Protein AF-0000000080838320 (afdb_homodimer)

InterPro domains:
  IPR038735 MSMEG_1276-like, nucleoside triphosphate pyrophosphohydrolase domain [cd11532] (7-98)

Sequence (218 aa):
MKKEIIYNKLIRDNILEIISNNNQKSSYHIATDEEYKNKLLEKLQEEVCEFTTDKNEEELADIFEVIEHIITAFNFNKEKILEIREKKAEKNGKFSKKIILEKVFNMEKMKKEIIYNKLIRDNILEIISNNNQKSSYHIATDEEYKNKLLEKLQEEVCEFTTDKNEEELADIFEVIEHIITAFNFNKEKILEIREKKAEKNGKFSKKIILEKVFNMEK

pLDDT: mean 95.81, std 8.24, range [50.88, 98.94]

Structure (mmCIF, N/CA/C/O backbone):
data_AF-0000000080838320-model_v1
#
loop_
_entity.id
_entity.type
_entity.pdbx_description
1 polymer 'Phosphoribosyl-ATP pyrophosphohydrolase'
#
loop_
_atom_site.group_PDB
_atom_site.id
_atom_site.type_symbol
_atom_site.label_atom_id
_atom_site.label_alt_id
_atom_site.label_comp_id
_atom_site.label_asym_id
_atom_site.label_entity_id
_atom_site.label_seq_id
_atom_site.pdbx_PDB_ins_code
_atom_site.Cartn_x
_atom_site.Cartn_y
_atom_site.Cartn_z
_atom_site.occupancy
_atom_site.B_iso_or_equiv
_atom_site.auth_seq_id
_atom_site.auth_comp_id
_atom_site.auth_asym_id
_atom_site.auth_atom_id
_atom_site.pdbx_PDB_model_num
ATOM 1 N N . MET A 1 1 ? -4.27 -22.328 -33.375 1 51.44 1 MET A N 1
ATOM 2 C CA . MET A 1 1 ? -3.193 -21.359 -33.156 1 51.44 1 MET A CA 1
ATOM 3 C C . MET A 1 1 ? -2.936 -21.172 -31.672 1 51.44 1 MET A C 1
ATOM 5 O O . MET A 1 1 ? -3.877 -21.109 -30.875 1 51.44 1 MET A O 1
ATOM 9 N N . LYS A 1 2 ? -1.706 -21.516 -31.141 1 66.12 2 LYS A N 1
ATOM 10 C CA . LYS A 1 2 ? -1.33 -21.531 -29.719 1 66.12 2 LYS A CA 1
ATOM 11 C C . LYS A 1 2 ? -1.361 -20.125 -29.125 1 66.12 2 LYS A C 1
ATOM 13 O O . LYS A 1 2 ? -0.65 -19.234 -29.594 1 66.12 2 LYS A O 1
ATOM 18 N N . LYS A 1 3 ? -2.527 -19.719 -28.656 1 85.19 3 LYS A N 1
ATOM 19 C CA . LYS A 1 3 ? -2.631 -18.391 -28.031 1 85.19 3 LYS A CA 1
ATOM 20 C C . LYS A 1 3 ? -1.885 -18.359 -26.703 1 85.19 3 LYS A C 1
ATOM 22 O O . LYS A 1 3 ? -2.064 -19.234 -25.859 1 85.19 3 LYS A O 1
ATOM 27 N N . GLU A 1 4 ? -0.691 -17.672 -26.766 1 89.81 4 GLU A N 1
ATOM 28 C CA . GLU A 1 4 ? 0.1 -17.531 -25.547 1 89.81 4 GLU A CA 1
ATOM 29 C C . GLU A 1 4 ? -0.075 -16.156 -24.938 1 89.81 4 GLU A C 1
ATOM 31 O O . GLU A 1 4 ? -0.139 -15.148 -25.641 1 89.81 4 GLU A O 1
ATOM 36 N N . ILE A 1 5 ? -0.271 -16.094 -23.672 1 91.88 5 ILE A N 1
ATOM 37 C CA . ILE A 1 5 ? -0.329 -14.844 -22.922 1 91.88 5 ILE A CA 1
ATOM 38 C C . ILE A 1 5 ? 0.903 -14.719 -22.031 1 91.88 5 ILE A C 1
ATOM 40 O O . ILE A 1 5 ? 1.208 -15.625 -21.25 1 91.88 5 ILE A O 1
ATOM 44 N N . ILE A 1 6 ? 1.599 -13.547 -22.109 1 93.81 6 ILE A N 1
ATOM 45 C CA . ILE A 1 6 ? 2.832 -13.32 -21.375 1 93.81 6 ILE A CA 1
ATOM 46 C C . ILE A 1 6 ? 2.533 -12.484 -20.125 1 93.81 6 ILE A C 1
ATOM 48 O O . ILE A 1 6 ? 1.827 -11.477 -20.203 1 93.81 6 ILE A O 1
ATOM 52 N N . TYR A 1 7 ? 2.99 -12.812 -18.984 1 93.38 7 TYR A N 1
ATOM 53 C CA . TYR A 1 7 ? 2.764 -12.133 -17.719 1 93.38 7 TYR A CA 1
ATOM 54 C C . TYR A 1 7 ? 4.078 -11.656 -17.125 1 93.38 7 TYR A C 1
ATOM 56 O O . TYR A 1 7 ? 4.5 -10.516 -17.344 1 93.38 7 TYR A O 1
ATOM 64 N N . ASN A 1 8 ? 4.961 -12.422 -16.578 1 96.69 8 ASN A N 1
ATOM 65 C CA . ASN A 1 8 ? 6.188 -12.156 -15.828 1 96.69 8 ASN A CA 1
ATOM 66 C C . ASN A 1 8 ? 5.891 -11.547 -14.469 1 96.69 8 ASN A C 1
ATOM 68 O O . ASN A 1 8 ? 6.422 -10.484 -14.133 1 96.69 8 ASN A O 1
ATOM 72 N N . LYS A 1 9 ? 5.012 -12.242 -13.836 1 97.62 9 LYS A N 1
ATOM 73 C CA . LYS A 1 9 ? 4.527 -11.688 -12.578 1 97.62 9 LYS A CA 1
ATOM 74 C C . LYS A 1 9 ? 4.59 -12.719 -11.461 1 97.62 9 LYS A C 1
ATOM 76 O O . LYS A 1 9 ? 4.516 -13.922 -11.719 1 97.62 9 LYS A O 1
ATOM 81 N N . LEU A 1 10 ? 4.719 -12.234 -10.266 1 98.88 10 LEU A N 1
ATOM 82 C CA . LEU A 1 10 ? 4.625 -13.062 -9.07 1 98.88 10 LEU A CA 1
ATOM 83 C C . LEU A 1 10 ? 3.203 -13.57 -8.867 1 98.88 10 LEU A C 1
ATOM 85 O O . LEU A 1 10 ? 2.246 -12.797 -8.953 1 98.88 10 LEU A O 1
ATOM 89 N N . ILE A 1 11 ? 3.074 -14.867 -8.648 1 98.75 11 ILE A N 1
ATOM 90 C CA . ILE A 1 11 ? 1.728 -15.398 -8.484 1 98.75 11 ILE A CA 1
ATOM 91 C C . ILE A 1 11 ? 1.64 -16.188 -7.184 1 98.75 11 ILE A C 1
ATOM 93 O O . ILE A 1 11 ? 2.664 -16.578 -6.617 1 98.75 11 ILE A O 1
ATOM 97 N N . ARG A 1 12 ? 0.401 -16.422 -6.719 1 98.75 12 ARG A N 1
ATOM 98 C CA . ARG A 1 12 ? 0.131 -17.234 -5.539 1 98.75 12 ARG A CA 1
ATOM 99 C C . ARG A 1 12 ? 0.47 -18.688 -5.797 1 98.75 12 ARG A C 1
ATOM 101 O O . ARG A 1 12 ? 0.417 -19.156 -6.934 1 98.75 12 ARG A O 1
ATOM 108 N N . ASP A 1 13 ? 0.675 -19.359 -4.734 1 98.69 13 ASP A N 1
ATOM 109 C CA . ASP A 1 13 ? 1.301 -20.688 -4.762 1 98.69 13 ASP A CA 1
ATOM 110 C C . ASP A 1 13 ? 0.428 -21.688 -5.512 1 98.69 13 ASP A C 1
ATOM 112 O O . ASP A 1 13 ? 0.942 -22.594 -6.164 1 98.69 13 ASP A O 1
ATOM 116 N N . ASN A 1 14 ? -0.899 -21.547 -5.406 1 98.56 14 ASN A N 1
ATOM 117 C CA . ASN A 1 14 ? -1.778 -22.578 -5.945 1 98.56 14 ASN A CA 1
ATOM 118 C C . ASN A 1 14 ? -2.189 -22.266 -7.383 1 98.56 14 ASN A C 1
ATOM 120 O O . ASN A 1 14 ? -2.895 -23.062 -8.016 1 98.56 14 ASN A O 1
ATOM 124 N N . ILE A 1 15 ? -1.728 -21.188 -7.941 1 98.25 15 ILE A N 1
ATOM 125 C CA . ILE A 1 15 ? -2.189 -20.734 -9.25 1 98.25 15 ILE A CA 1
ATOM 126 C C . ILE A 1 15 ? -1.717 -21.703 -10.328 1 98.25 15 ILE A C 1
ATOM 128 O O . ILE A 1 15 ? -2.422 -21.938 -11.312 1 98.25 15 ILE A O 1
ATOM 132 N N . LEU A 1 16 ? -0.497 -22.281 -10.18 1 97.81 16 LEU A N 1
ATOM 133 C CA . LEU A 1 16 ? -0.011 -23.219 -11.18 1 97.81 16 LEU A CA 1
ATOM 134 C C . LEU A 1 16 ? -0.953 -24.406 -11.312 1 97.81 16 LEU A C 1
ATOM 136 O O . LEU A 1 16 ? -1.232 -24.859 -12.43 1 97.81 16 LEU A O 1
ATOM 140 N N . GLU A 1 17 ? -1.346 -24.922 -10.148 1 97.81 17 GLU A N 1
ATOM 141 C CA . GLU A 1 17 ? -2.281 -26.047 -10.164 1 97.81 17 GLU A CA 1
ATOM 142 C C . GLU A 1 17 ? -3.611 -25.641 -10.797 1 97.81 17 GLU A C 1
ATOM 144 O O . GLU A 1 17 ? -4.211 -26.422 -11.539 1 97.81 17 GLU A O 1
ATOM 149 N N . ILE A 1 18 ? -4.055 -24.469 -10.508 1 97.31 18 ILE A N 1
ATOM 150 C CA . ILE A 1 18 ? -5.305 -23.969 -11.078 1 97.31 18 ILE A CA 1
ATOM 151 C C . ILE A 1 18 ? -5.191 -23.891 -12.594 1 97.31 18 ILE A C 1
ATOM 153 O O . ILE A 1 18 ? -6.102 -24.297 -13.32 1 97.31 18 ILE A O 1
ATOM 157 N N . ILE A 1 19 ? -4.129 -23.375 -13.117 1 96.06 19 ILE A N 1
ATOM 158 C CA . ILE A 1 19 ? -3.885 -23.266 -14.555 1 96.06 19 ILE A CA 1
ATOM 159 C C . ILE A 1 19 ? -3.908 -24.656 -15.18 1 96.06 19 ILE A C 1
ATOM 161 O O . ILE A 1 19 ? -4.551 -24.875 -16.219 1 96.06 19 ILE A O 1
ATOM 165 N N . SER A 1 20 ? -3.213 -25.594 -14.555 1 95.44 20 SER A N 1
ATOM 166 C CA . SER A 1 20 ? -3.146 -26.969 -15.047 1 95.44 20 SER A CA 1
ATOM 167 C C . SER A 1 20 ? -4.527 -27.609 -15.062 1 95.44 20 SER A C 1
ATOM 169 O O . SER A 1 20 ? -4.887 -28.297 -16.031 1 95.44 20 SER A O 1
ATOM 171 N N . ASN A 1 21 ? -5.32 -27.438 -14.016 1 95.88 21 ASN A N 1
ATOM 172 C CA . ASN A 1 21 ? -6.656 -28 -13.914 1 95.88 21 ASN A CA 1
ATOM 173 C C . ASN A 1 21 ? -7.594 -27.438 -14.984 1 95.88 21 ASN A C 1
ATOM 175 O O . ASN A 1 21 ? -8.625 -28.047 -15.289 1 95.88 21 ASN A O 1
ATOM 179 N N . ASN A 1 22 ? -7.258 -26.312 -15.516 1 93.62 22 ASN A N 1
ATOM 180 C CA . ASN A 1 22 ? -8.047 -25.719 -16.578 1 93.62 22 ASN A CA 1
ATOM 181 C C . ASN A 1 22 ? -7.535 -26.125 -17.953 1 93.62 22 ASN A C 1
ATOM 183 O O . ASN A 1 22 ? -7.867 -25.5 -18.969 1 93.62 22 ASN A O 1
ATOM 187 N N . ASN A 1 23 ? -6.645 -27.047 -18.016 1 92.38 23 ASN A N 1
ATOM 188 C CA . ASN A 1 23 ? -6.074 -27.625 -19.234 1 92.38 23 ASN A CA 1
ATOM 189 C C . ASN A 1 23 ? -5.223 -26.594 -19.984 1 92.38 23 ASN A C 1
ATOM 191 O O . ASN A 1 23 ? -5.258 -26.547 -21.203 1 92.38 23 ASN A O 1
ATOM 195 N N . GLN A 1 24 ? -4.621 -25.781 -19.25 1 94.38 24 GLN A N 1
ATOM 196 C CA . GLN A 1 24 ? -3.648 -24.844 -19.797 1 94.38 24 GLN A CA 1
ATOM 197 C C . GLN A 1 24 ? -2.234 -25.188 -19.328 1 94.38 24 GLN A C 1
ATOM 199 O O . GLN A 1 24 ? -2.055 -25.859 -18.312 1 94.38 24 GLN A O 1
ATOM 204 N N . LYS A 1 25 ? -1.32 -24.781 -20.125 1 95.19 25 LYS A N 1
ATOM 205 C CA . LYS A 1 25 ? 0.082 -24.938 -19.75 1 95.19 25 LYS A CA 1
ATOM 206 C C . LYS A 1 25 ? 0.714 -23.609 -19.375 1 95.19 25 LYS A C 1
ATOM 208 O O . LYS A 1 25 ? 0.316 -22.562 -19.875 1 95.19 25 LYS A O 1
ATOM 213 N N . SER A 1 26 ? 1.695 -23.75 -18.422 1 96.31 26 SER A N 1
ATOM 214 C CA . SER A 1 26 ? 2.357 -22.516 -17.984 1 96.31 26 SER A CA 1
ATOM 215 C C . SER A 1 26 ? 3.873 -22.688 -17.984 1 96.31 26 SER A C 1
ATOM 217 O O . SER A 1 26 ? 4.387 -23.781 -17.797 1 96.31 26 SER A O 1
ATOM 219 N N . SER A 1 27 ? 4.539 -21.609 -18.359 1 97.44 27 SER A N 1
ATOM 220 C CA . SER A 1 27 ? 5.969 -21.453 -18.125 1 97.44 27 SER A CA 1
ATOM 221 C C . SER A 1 27 ? 6.234 -20.547 -16.922 1 97.44 27 SER A C 1
ATOM 223 O O . SER A 1 27 ? 5.617 -19.5 -16.797 1 97.44 27 SER A O 1
ATOM 225 N N . TYR A 1 28 ? 7.102 -21.062 -15.977 1 98.56 28 TYR A N 1
ATOM 226 C CA . TYR A 1 28 ? 7.371 -20.297 -14.758 1 98.56 28 TYR A CA 1
ATOM 227 C C . TYR A 1 28 ? 8.766 -20.609 -14.219 1 98.56 28 TYR A C 1
ATOM 229 O O . TYR A 1 28 ? 9.414 -21.547 -14.672 1 98.56 28 TYR A O 1
ATOM 237 N N . HIS A 1 29 ? 9.32 -19.797 -13.383 1 98.81 29 HIS A N 1
ATOM 238 C CA . HIS A 1 29 ? 10.531 -20.094 -12.617 1 98.81 29 HIS A CA 1
ATOM 239 C C . HIS A 1 29 ? 10.383 -19.641 -11.164 1 98.81 29 HIS A C 1
ATOM 241 O O . HIS A 1 29 ? 9.445 -18.906 -10.828 1 98.81 29 HIS A O 1
ATOM 247 N N . ILE A 1 30 ? 11.227 -20.156 -10.328 1 98.88 30 ILE A N 1
ATOM 248 C CA . ILE A 1 30 ? 11.266 -19.75 -8.93 1 98.88 30 ILE A CA 1
ATOM 249 C C . ILE A 1 30 ? 12.227 -18.578 -8.758 1 98.88 30 ILE A C 1
ATOM 251 O O . ILE A 1 30 ? 13.383 -18.641 -9.18 1 98.88 30 ILE A O 1
ATOM 255 N N . ALA A 1 31 ? 11.711 -17.562 -8.203 1 98.81 31 ALA A N 1
ATOM 256 C CA . ALA A 1 31 ? 12.5 -16.344 -8.062 1 98.81 31 ALA A CA 1
ATOM 257 C C . ALA A 1 31 ? 13.656 -16.531 -7.09 1 98.81 31 ALA A C 1
ATOM 259 O O . ALA A 1 31 ? 13.508 -17.234 -6.078 1 98.81 31 ALA A O 1
ATOM 260 N N . THR A 1 32 ? 14.773 -15.922 -7.395 1 98.69 32 THR A N 1
ATOM 261 C CA . THR A 1 32 ? 15.797 -15.719 -6.371 1 98.69 32 THR A CA 1
ATOM 262 C C . THR A 1 32 ? 15.281 -14.789 -5.273 1 98.69 32 THR A C 1
ATOM 264 O O . THR A 1 32 ? 14.25 -14.133 -5.438 1 98.69 32 THR A O 1
ATOM 267 N N . ASP A 1 33 ? 16.016 -14.711 -4.184 1 98.38 33 ASP A N 1
ATOM 268 C CA . ASP A 1 33 ? 15.594 -13.836 -3.092 1 98.38 33 ASP A CA 1
ATOM 269 C C . ASP A 1 33 ? 15.492 -12.383 -3.559 1 98.38 33 ASP A C 1
ATOM 271 O O . ASP A 1 33 ? 14.539 -11.688 -3.215 1 98.38 33 ASP A O 1
ATOM 275 N N . GLU A 1 34 ? 16.469 -12 -4.301 1 98.38 34 GLU A N 1
ATOM 276 C CA . GLU A 1 34 ? 16.469 -10.617 -4.773 1 98.38 34 GLU A CA 1
ATOM 277 C C . GLU A 1 34 ? 15.336 -10.367 -5.762 1 98.38 34 GLU A C 1
ATOM 279 O O . GLU A 1 34 ? 14.648 -9.344 -5.676 1 98.38 34 GLU A O 1
ATOM 284 N N . GLU A 1 35 ? 15.188 -11.273 -6.723 1 98.69 35 GLU A N 1
ATOM 285 C CA . GLU A 1 35 ? 14.078 -11.133 -7.656 1 98.69 35 GLU A CA 1
ATOM 286 C C . GLU A 1 35 ? 12.734 -11.141 -6.926 1 98.69 35 GLU A C 1
ATOM 288 O O . GLU A 1 35 ? 11.828 -10.383 -7.277 1 98.69 35 GLU A O 1
ATOM 293 N N . TYR A 1 36 ? 12.609 -12 -5.941 1 98.81 36 TYR A N 1
ATOM 294 C CA . TYR A 1 36 ? 11.391 -12.102 -5.145 1 98.81 36 TYR A CA 1
ATOM 295 C C . TYR A 1 36 ? 11.07 -10.781 -4.465 1 98.81 36 TYR A C 1
ATOM 297 O O . TYR A 1 36 ? 9.93 -10.312 -4.523 1 98.81 36 TYR A O 1
ATOM 305 N N . LYS A 1 37 ? 12.062 -10.18 -3.898 1 98.62 37 LYS A N 1
ATOM 306 C CA . LYS A 1 37 ? 11.867 -8.883 -3.258 1 98.62 37 LYS A CA 1
ATOM 307 C C . LYS A 1 37 ? 11.359 -7.848 -4.254 1 98.62 37 LYS A C 1
ATOM 309 O O . LYS A 1 37 ? 10.391 -7.137 -3.975 1 98.62 37 LYS A O 1
ATOM 314 N N . ASN A 1 38 ? 12 -7.805 -5.383 1 98.38 38 ASN A N 1
ATOM 315 C CA . ASN A 1 38 ? 11.602 -6.844 -6.406 1 98.38 38 ASN A CA 1
ATOM 316 C C . ASN A 1 38 ? 10.18 -7.113 -6.902 1 98.38 38 ASN A C 1
ATOM 318 O O . ASN A 1 38 ? 9.406 -6.18 -7.113 1 98.38 38 ASN A O 1
ATOM 322 N N . LYS A 1 39 ? 9.828 -8.344 -7.094 1 98.75 39 LYS A N 1
ATOM 323 C CA . LYS A 1 39 ? 8.516 -8.703 -7.609 1 98.75 39 LYS A CA 1
ATOM 324 C C . LYS A 1 39 ? 7.426 -8.453 -6.566 1 98.75 39 LYS A C 1
ATOM 326 O O . LYS A 1 39 ? 6.289 -8.125 -6.914 1 98.75 39 LYS A O 1
ATOM 331 N N . LEU A 1 40 ? 7.781 -8.578 -5.277 1 98.81 40 LEU A N 1
ATOM 332 C CA . LEU A 1 40 ? 6.84 -8.211 -4.223 1 98.81 40 LEU A CA 1
ATOM 333 C C . LEU A 1 40 ? 6.504 -6.73 -4.289 1 98.81 40 LEU A C 1
ATOM 335 O O . LEU A 1 40 ? 5.348 -6.344 -4.105 1 98.81 40 LEU A O 1
ATOM 339 N N . LEU A 1 41 ? 7.547 -5.934 -4.555 1 98.62 41 LEU A N 1
ATOM 340 C CA . LEU A 1 41 ? 7.324 -4.496 -4.664 1 98.62 41 LEU A CA 1
ATOM 341 C C . LEU A 1 41 ? 6.43 -4.172 -5.855 1 98.62 41 LEU A C 1
ATOM 343 O O . LEU A 1 41 ? 5.527 -3.338 -5.754 1 98.62 41 LEU A O 1
ATOM 347 N N . GLU A 1 42 ? 6.723 -4.848 -6.922 1 98.38 42 GLU A N 1
ATOM 348 C CA . GLU A 1 42 ? 5.859 -4.691 -8.086 1 98.38 42 GLU A CA 1
ATOM 349 C C . GLU A 1 42 ? 4.43 -5.125 -7.781 1 98.38 42 GLU A C 1
ATOM 351 O O . GLU A 1 42 ? 3.473 -4.469 -8.195 1 98.38 42 GLU A O 1
ATOM 356 N N . LYS A 1 43 ? 4.305 -6.23 -7.07 1 98.69 43 LYS A N 1
ATOM 357 C CA . LYS A 1 43 ? 2.986 -6.762 -6.738 1 98.69 43 LYS A CA 1
ATOM 358 C C . LYS A 1 43 ? 2.221 -5.809 -5.828 1 98.69 43 LYS A C 1
ATOM 360 O O . LYS A 1 43 ? 1.008 -5.645 -5.969 1 98.69 43 LYS A O 1
ATOM 365 N N . LEU A 1 44 ? 2.885 -5.223 -4.855 1 98.69 44 LEU A N 1
ATOM 366 C CA . LEU A 1 44 ? 2.26 -4.234 -3.982 1 98.69 44 LEU A CA 1
ATOM 367 C C . LEU A 1 44 ? 1.675 -3.086 -4.793 1 98.69 44 LEU A C 1
ATOM 369 O O . LEU A 1 44 ? 0.541 -2.666 -4.555 1 98.69 44 LEU A O 1
ATOM 373 N N . GLN A 1 45 ? 2.451 -2.598 -5.762 1 98.12 45 GLN A N 1
ATOM 374 C CA . GLN A 1 45 ? 1.974 -1.519 -6.617 1 98.12 45 GLN A CA 1
ATOM 375 C C . GLN A 1 45 ? 0.747 -1.951 -7.414 1 98.12 45 GLN A C 1
ATOM 377 O O . GLN A 1 45 ? -0.196 -1.175 -7.586 1 98.12 45 GLN A O 1
ATOM 382 N N . GLU A 1 46 ? 0.812 -3.137 -7.93 1 97.94 46 GLU A N 1
ATOM 383 C CA . GLU A 1 46 ? -0.334 -3.678 -8.648 1 97.94 46 GLU A CA 1
ATOM 384 C C . GLU A 1 46 ? -1.584 -3.689 -7.777 1 97.94 46 GLU A C 1
ATOM 386 O O . GLU A 1 46 ? -2.648 -3.232 -8.195 1 97.94 46 GLU A O 1
ATOM 391 N N . GLU A 1 47 ? -1.486 -4.25 -6.555 1 98.38 47 GLU A N 1
ATOM 392 C CA . GLU A 1 47 ? -2.635 -4.363 -5.66 1 98.38 47 GLU A CA 1
ATOM 393 C C . GLU A 1 47 ? -3.172 -2.984 -5.277 1 98.38 47 GLU A C 1
ATOM 395 O O . GLU A 1 47 ? -4.383 -2.797 -5.164 1 98.38 47 GLU A O 1
ATOM 400 N N . VAL A 1 48 ? -2.303 -2.051 -5.035 1 98.62 48 VAL A N 1
ATOM 401 C CA . VAL A 1 48 ? -2.725 -0.7 -4.676 1 98.62 48 VAL A CA 1
ATOM 402 C C . VAL A 1 48 ? -3.469 -0.063 -5.848 1 98.62 48 VAL A C 1
ATOM 404 O O . VAL A 1 48 ? -4.48 0.613 -5.656 1 98.62 48 VAL A O 1
ATOM 407 N N . CYS A 1 49 ? -2.943 -0.25 -7.066 1 97.94 49 CYS A N 1
ATOM 408 C CA . CYS A 1 49 ? -3.643 0.242 -8.25 1 97.94 49 CYS A CA 1
ATOM 409 C C . CYS A 1 49 ? -5.035 -0.368 -8.352 1 97.94 49 CYS A C 1
ATOM 411 O O . CYS A 1 49 ? -6.012 0.343 -8.602 1 97.94 49 CYS A O 1
ATOM 413 N N . GLU A 1 50 ? -5.125 -1.675 -8.18 1 98.25 50 GLU A N 1
ATOM 414 C CA . GLU A 1 50 ? -6.422 -2.342 -8.211 1 98.25 50 GLU A CA 1
ATOM 415 C C . GLU A 1 50 ? -7.348 -1.798 -7.121 1 98.25 50 GLU A C 1
ATOM 417 O O . GLU A 1 50 ? -8.531 -1.566 -7.367 1 98.25 50 GLU A O 1
ATOM 422 N N . PHE A 1 51 ? -6.863 -1.591 -5.93 1 98.69 51 PHE A N 1
ATOM 423 C CA . PHE A 1 51 ? -7.672 -1.084 -4.824 1 98.69 51 PHE A CA 1
ATOM 424 C C . PHE A 1 51 ? -8.18 0.321 -5.125 1 98.69 51 PHE A C 1
ATOM 426 O O . PHE A 1 51 ? -9.336 0.644 -4.836 1 98.69 51 PHE A O 1
ATOM 433 N N . THR A 1 52 ? -7.293 1.166 -5.652 1 97.62 52 THR A N 1
ATOM 434 C CA . THR A 1 52 ? -7.668 2.543 -5.945 1 97.62 52 THR A CA 1
ATOM 435 C C . THR A 1 52 ? -8.781 2.586 -6.988 1 97.62 52 THR A C 1
ATOM 437 O O . THR A 1 52 ? -9.586 3.525 -7.012 1 97.62 52 THR A O 1
ATOM 440 N N . THR A 1 53 ? -8.82 1.55 -7.805 1 96.88 53 THR A N 1
ATOM 441 C CA . THR A 1 53 ? -9.828 1.467 -8.852 1 96.88 53 THR A CA 1
ATOM 442 C C . THR A 1 53 ? -11.125 0.864 -8.305 1 96.88 53 THR A C 1
ATOM 444 O O . THR A 1 53 ? -12.195 1.446 -8.453 1 96.88 53 THR A O 1
ATOM 447 N N . ASP A 1 54 ? -11.094 -0.228 -7.59 1 96.75 54 ASP A N 1
ATOM 448 C CA . ASP A 1 54 ? -12.266 -1.007 -7.211 1 96.75 54 ASP A CA 1
ATOM 449 C C . ASP A 1 54 ? -12.789 -0.582 -5.84 1 96.75 54 ASP A C 1
ATOM 451 O O . ASP A 1 54 ? -13.984 -0.685 -5.562 1 96.75 54 ASP A O 1
ATOM 455 N N . LYS A 1 55 ? -11.883 -0.18 -4.902 1 96.88 55 LYS A N 1
ATOM 456 C CA . LYS A 1 55 ? -12.188 0.32 -3.562 1 96.88 55 LYS A CA 1
ATOM 457 C C . LYS A 1 55 ? -13.008 -0.69 -2.773 1 96.88 55 LYS A C 1
ATOM 459 O O . LYS A 1 55 ? -14.07 -0.353 -2.24 1 96.88 55 LYS A O 1
ATOM 464 N N . ASN A 1 56 ? -12.523 -1.915 -2.711 1 97.88 56 ASN A N 1
ATOM 465 C CA . ASN A 1 56 ? -13.242 -2.947 -1.976 1 97.88 56 ASN A CA 1
ATOM 466 C C . ASN A 1 56 ? -12.32 -3.717 -1.036 1 97.88 56 ASN A C 1
ATOM 468 O O . ASN A 1 56 ? -11.102 -3.58 -1.11 1 97.88 56 ASN A O 1
ATOM 472 N N . GLU A 1 57 ? -12.859 -4.492 -0.171 1 98.5 57 GLU A N 1
ATOM 473 C CA . GLU A 1 57 ? -12.141 -5.211 0.879 1 98.5 57 GLU A CA 1
ATOM 474 C C . GLU A 1 57 ? -11.273 -6.32 0.294 1 98.5 57 GLU A C 1
ATOM 476 O O . GLU A 1 57 ? -10.219 -6.645 0.845 1 98.5 57 GLU A O 1
ATOM 481 N N . GLU A 1 58 ? -11.703 -6.863 -0.843 1 98.19 58 GLU A N 1
ATOM 482 C CA . GLU A 1 58 ? -10.93 -7.918 -1.496 1 98.19 58 GLU A CA 1
ATOM 483 C C . GLU A 1 58 ? -9.547 -7.422 -1.885 1 98.19 58 GLU A C 1
ATOM 485 O O . GLU A 1 58 ? -8.547 -8.102 -1.636 1 98.19 58 GLU A O 1
ATOM 490 N N . GLU A 1 59 ? -9.516 -6.27 -2.508 1 98.25 59 GLU A N 1
ATOM 491 C CA . GLU A 1 59 ? -8.234 -5.699 -2.924 1 98.25 59 GLU A CA 1
ATOM 492 C C . GLU A 1 59 ? -7.383 -5.316 -1.718 1 98.25 59 GLU A C 1
ATOM 494 O O . GLU A 1 59 ? -6.156 -5.414 -1.764 1 98.25 59 GLU A O 1
ATOM 499 N N . LEU A 1 60 ? -8.031 -4.809 -0.661 1 98.5 60 LEU A N 1
ATOM 500 C CA . LEU A 1 60 ? -7.281 -4.477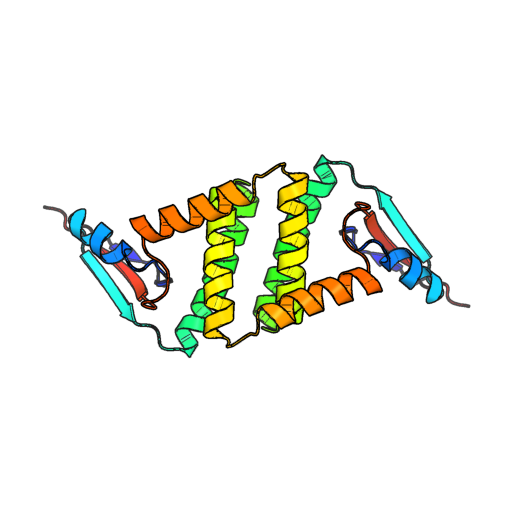 0.547 1 98.5 60 LEU A CA 1
ATOM 501 C C . LEU A 1 60 ? -6.668 -5.73 1.168 1 98.5 60 LEU A C 1
ATOM 503 O O . LEU A 1 60 ? -5.547 -5.688 1.679 1 98.5 60 LEU A O 1
ATOM 507 N N . ALA A 1 61 ? -7.391 -6.816 1.145 1 98.62 61 ALA A N 1
ATOM 508 C CA . ALA A 1 61 ? -6.863 -8.086 1.63 1 98.62 61 ALA A CA 1
ATOM 509 C C . ALA A 1 61 ? -5.594 -8.477 0.877 1 98.62 61 ALA A C 1
ATOM 511 O O . ALA A 1 61 ? -4.641 -8.984 1.475 1 98.62 61 ALA A O 1
ATOM 512 N N . ASP A 1 62 ? -5.629 -8.266 -0.461 1 98.56 62 ASP A N 1
ATOM 513 C CA . ASP A 1 62 ? -4.445 -8.57 -1.262 1 98.56 62 ASP A CA 1
ATOM 514 C C . ASP A 1 62 ? -3.264 -7.695 -0.845 1 98.56 62 ASP A C 1
ATOM 516 O O . ASP A 1 62 ? -2.121 -8.156 -0.819 1 98.56 62 ASP A O 1
ATOM 520 N N . ILE A 1 63 ? -3.488 -6.414 -0.555 1 98.75 63 ILE A N 1
ATOM 521 C CA . ILE A 1 63 ? -2.436 -5.516 -0.094 1 98.75 63 ILE A CA 1
ATOM 522 C C . ILE A 1 63 ? -1.854 -6.031 1.22 1 98.75 63 ILE A C 1
ATOM 524 O O . ILE A 1 63 ? -0.633 -6.098 1.382 1 98.75 63 ILE A O 1
ATOM 528 N N . PHE A 1 64 ? -2.711 -6.461 2.158 1 98.5 64 PHE A N 1
ATOM 529 C CA . PHE A 1 64 ? -2.244 -6.984 3.438 1 98.5 64 PHE A CA 1
ATOM 530 C C . PHE A 1 64 ? -1.366 -8.211 3.23 1 98.5 64 PHE A C 1
ATOM 532 O O . PHE A 1 64 ? -0.329 -8.359 3.883 1 98.5 64 PHE A O 1
ATOM 539 N N . GLU A 1 65 ? -1.771 -9.086 2.381 1 98.75 65 GLU A N 1
ATOM 540 C CA . GLU A 1 65 ? -1.002 -10.297 2.115 1 98.75 65 GLU A CA 1
ATOM 541 C C . GLU A 1 65 ? 0.392 -9.969 1.593 1 98.75 65 GLU A C 1
ATOM 543 O O . GLU A 1 65 ? 1.389 -10.5 2.084 1 98.75 65 GLU A O 1
ATOM 548 N N . VAL A 1 66 ? 0.441 -9.094 0.593 1 98.81 66 VAL A N 1
ATOM 549 C CA . VAL A 1 66 ? 1.713 -8.734 -0.026 1 98.81 66 VAL A CA 1
ATOM 550 C C . VAL A 1 66 ? 2.617 -8.062 1.003 1 98.81 66 VAL A C 1
ATOM 552 O O . VAL A 1 66 ? 3.816 -8.344 1.065 1 98.81 66 VAL A O 1
ATOM 555 N N . ILE A 1 67 ? 2.07 -7.203 1.847 1 98.69 67 ILE A N 1
ATOM 556 C CA . ILE A 1 67 ? 2.857 -6.492 2.85 1 98.69 67 ILE A CA 1
ATOM 557 C C . ILE A 1 67 ? 3.461 -7.492 3.834 1 98.69 67 ILE A C 1
ATOM 559 O O . ILE A 1 67 ? 4.621 -7.355 4.234 1 98.69 67 ILE A O 1
ATOM 563 N N . GLU A 1 68 ? 2.705 -8.461 4.227 1 98.19 68 GLU A N 1
ATOM 564 C CA . GLU A 1 68 ? 3.232 -9.469 5.137 1 98.19 68 GLU A CA 1
ATOM 565 C C . GLU A 1 68 ? 4.434 -10.188 4.531 1 98.19 68 GLU A C 1
ATOM 567 O O . GLU A 1 68 ? 5.418 -10.453 5.223 1 98.19 68 GLU A O 1
ATOM 572 N N . HIS A 1 69 ? 4.367 -10.523 3.303 1 98.81 69 HIS A N 1
ATOM 573 C CA . HIS A 1 69 ? 5.488 -11.188 2.645 1 98.81 69 HIS A CA 1
ATOM 574 C C . HIS A 1 69 ? 6.668 -10.234 2.473 1 98.81 69 HIS A C 1
ATOM 576 O O . HIS A 1 69 ? 7.824 -10.664 2.525 1 98.81 69 HIS A O 1
ATOM 582 N N . ILE A 1 70 ? 6.391 -8.969 2.27 1 98.81 70 ILE A N 1
ATOM 583 C CA . ILE A 1 70 ? 7.453 -7.969 2.186 1 98.81 70 ILE A CA 1
ATOM 584 C C . ILE A 1 70 ? 8.195 -7.891 3.518 1 98.81 70 ILE A C 1
ATOM 586 O O . ILE A 1 70 ? 9.43 -7.887 3.547 1 98.81 70 ILE A O 1
ATOM 590 N N . ILE A 1 71 ? 7.457 -7.836 4.594 1 98.75 71 ILE A N 1
ATOM 591 C CA . ILE A 1 71 ? 8.055 -7.754 5.922 1 98.75 71 ILE A CA 1
ATOM 592 C C . ILE A 1 71 ? 9.008 -8.922 6.133 1 98.75 71 ILE A C 1
ATOM 594 O O . ILE A 1 71 ? 10.133 -8.734 6.617 1 98.75 71 ILE A O 1
ATOM 598 N N . THR A 1 72 ? 8.57 -10.047 5.719 1 98.5 72 THR A N 1
ATOM 599 C CA . THR A 1 72 ? 9.383 -11.25 5.871 1 98.5 72 THR A CA 1
ATOM 600 C C . THR A 1 72 ? 10.586 -11.219 4.93 1 98.5 72 THR A C 1
ATOM 602 O O . THR A 1 72 ? 11.719 -11.445 5.352 1 98.5 72 THR A O 1
ATOM 605 N N . ALA A 1 73 ? 10.375 -10.922 3.701 1 98.56 73 ALA A N 1
ATOM 606 C CA . ALA A 1 73 ? 11.414 -10.969 2.674 1 98.56 73 ALA A CA 1
ATOM 607 C C . ALA A 1 73 ? 12.508 -9.945 2.953 1 98.56 73 ALA A C 1
ATOM 609 O O . ALA A 1 73 ? 13.688 -10.188 2.66 1 98.56 73 ALA A O 1
ATOM 610 N N . PHE A 1 74 ? 12.172 -8.844 3.525 1 98.44 74 PHE A N 1
ATOM 611 C CA . PHE A 1 74 ? 13.125 -7.77 3.775 1 98.44 74 PHE A CA 1
ATOM 612 C C . PHE A 1 74 ? 13.641 -7.828 5.207 1 98.44 74 PHE A C 1
ATOM 614 O O . PHE A 1 74 ? 14.422 -6.969 5.629 1 98.44 74 PHE A O 1
ATOM 621 N N . ASN A 1 75 ? 13.164 -8.805 5.926 1 98.25 75 ASN A N 1
ATOM 622 C CA . ASN A 1 75 ? 13.578 -9.016 7.312 1 98.25 75 ASN A CA 1
ATOM 623 C C . ASN A 1 75 ? 13.273 -7.789 8.172 1 98.25 75 ASN A C 1
ATOM 625 O O . ASN A 1 75 ? 14.109 -7.363 8.969 1 98.25 75 ASN A O 1
ATOM 629 N N . PHE A 1 76 ? 12.156 -7.199 7.957 1 98.56 76 PHE A N 1
ATOM 630 C CA . PHE A 1 76 ? 11.68 -6.113 8.805 1 98.56 76 PHE A CA 1
ATOM 631 C C . PHE A 1 76 ? 11.094 -6.656 10.102 1 98.56 76 PHE A C 1
ATOM 633 O O . PHE A 1 76 ? 10.781 -7.844 10.203 1 98.56 76 PHE A O 1
ATOM 640 N N . ASN A 1 77 ? 11.047 -5.766 11.086 1 98.25 77 ASN A N 1
ATOM 641 C CA . ASN A 1 77 ? 10.422 -6.051 12.375 1 98.25 77 ASN A CA 1
ATOM 642 C C . ASN A 1 77 ? 9.055 -5.383 12.484 1 98.25 77 ASN A C 1
ATOM 644 O O . ASN A 1 77 ? 8.961 -4.16 12.609 1 98.25 77 ASN A O 1
ATOM 648 N N . LYS A 1 78 ? 8.008 -6.215 12.453 1 97.62 78 LYS A N 1
ATOM 649 C CA . LYS A 1 78 ? 6.641 -5.703 12.445 1 97.62 78 LYS A CA 1
ATOM 650 C C . LYS A 1 78 ? 6.363 -4.855 13.68 1 97.62 78 LYS A C 1
ATOM 652 O O . LYS A 1 78 ? 5.703 -3.818 13.594 1 97.62 78 LYS A O 1
ATOM 657 N N . GLU A 1 79 ? 6.801 -5.285 14.828 1 98.12 79 GLU A N 1
ATOM 658 C CA . GLU A 1 79 ? 6.613 -4.523 16.062 1 98.12 79 GLU A CA 1
ATOM 659 C C . GLU A 1 79 ? 7.273 -3.15 15.961 1 98.12 79 GLU A C 1
ATOM 661 O O . GLU A 1 79 ? 6.715 -2.152 16.422 1 98.12 79 GLU A O 1
ATOM 666 N N . LYS A 1 80 ? 8.445 -3.162 15.422 1 98.56 80 LYS A N 1
ATOM 667 C CA . LYS A 1 80 ? 9.148 -1.896 15.234 1 98.56 80 LYS A CA 1
ATOM 668 C C . LYS A 1 80 ? 8.375 -0.968 14.305 1 98.56 80 LYS A C 1
ATOM 670 O O . LYS A 1 80 ? 8.297 0.239 14.539 1 98.56 80 LYS A O 1
ATOM 675 N N . ILE A 1 81 ? 7.816 -1.507 13.234 1 98.62 81 ILE A N 1
ATOM 676 C CA . ILE A 1 81 ? 7.035 -0.729 12.281 1 98.62 81 ILE A CA 1
ATOM 677 C C . ILE A 1 81 ? 5.855 -0.073 12.992 1 98.62 81 ILE A C 1
ATOM 679 O O . ILE A 1 81 ? 5.57 1.106 12.781 1 98.62 81 ILE A O 1
ATOM 683 N N . LEU A 1 82 ? 5.188 -0.838 13.828 1 97.88 82 LEU A N 1
ATOM 684 C CA . LEU A 1 82 ? 4.035 -0.32 14.555 1 97.88 82 LEU A CA 1
ATOM 685 C C . LEU A 1 82 ? 4.461 0.751 15.555 1 97.88 82 LEU A C 1
ATOM 687 O O . LEU A 1 82 ? 3.738 1.729 15.766 1 97.88 82 LEU A O 1
ATOM 691 N N . GLU A 1 83 ? 5.594 0.574 16.156 1 98.56 83 GLU A N 1
ATOM 692 C CA . GLU A 1 83 ? 6.145 1.589 17.047 1 98.56 83 GLU A CA 1
ATOM 693 C C . GLU A 1 83 ? 6.438 2.885 16.297 1 98.56 83 GLU A C 1
ATOM 695 O O . GLU A 1 83 ? 6.168 3.977 16.797 1 98.56 83 GLU A O 1
ATOM 700 N N . ILE A 1 84 ? 7.039 2.725 15.164 1 98.75 84 ILE A N 1
ATOM 701 C CA . ILE A 1 84 ? 7.34 3.883 14.328 1 98.75 84 ILE A CA 1
ATOM 702 C C . ILE A 1 84 ? 6.047 4.613 13.977 1 98.75 84 ILE A C 1
ATOM 704 O O . ILE A 1 84 ? 5.988 5.844 14.023 1 98.75 84 ILE A O 1
ATOM 708 N N . ARG A 1 85 ? 5.062 3.842 13.609 1 98.56 85 ARG A N 1
ATOM 709 C CA . ARG A 1 85 ? 3.764 4.418 13.281 1 98.56 85 ARG A CA 1
ATOM 710 C C . ARG A 1 85 ? 3.227 5.25 14.445 1 98.56 85 ARG A C 1
ATOM 712 O O . ARG A 1 85 ? 2.732 6.359 14.242 1 98.56 85 ARG A O 1
ATOM 719 N N . GLU A 1 86 ? 3.312 4.723 15.633 1 98.44 86 GLU A N 1
ATOM 720 C CA . GLU A 1 86 ? 2.828 5.418 16.812 1 98.44 86 GLU A CA 1
ATOM 721 C C . GLU A 1 86 ? 3.652 6.672 17.094 1 98.44 86 GLU A C 1
ATOM 723 O O . GLU A 1 86 ? 3.105 7.711 17.469 1 98.44 86 GLU A O 1
ATOM 728 N N . LYS A 1 87 ? 4.922 6.582 16.984 1 98.56 87 LYS A N 1
ATOM 729 C CA . LYS A 1 87 ? 5.789 7.738 17.203 1 98.56 87 LYS A CA 1
ATOM 730 C C . LYS A 1 87 ? 5.473 8.852 16.203 1 98.56 87 LYS A C 1
ATOM 732 O O . LYS A 1 87 ? 5.449 10.023 16.562 1 98.56 87 LYS A O 1
ATOM 737 N N . LYS A 1 88 ? 5.254 8.492 14.992 1 98.44 88 LYS A N 1
ATOM 738 C CA . LYS A 1 88 ? 4.898 9.469 13.969 1 98.44 88 LYS A CA 1
ATOM 739 C C . LYS A 1 88 ? 3.551 10.117 14.266 1 98.44 88 LYS A C 1
ATOM 741 O O . LYS A 1 88 ? 3.359 11.305 14.023 1 98.44 88 LYS A O 1
ATOM 746 N N . ALA A 1 89 ? 2.674 9.305 14.719 1 98.25 89 ALA A N 1
ATOM 747 C CA . ALA A 1 89 ? 1.365 9.828 15.109 1 98.25 89 ALA A CA 1
ATOM 748 C C . ALA A 1 89 ? 1.489 10.836 16.25 1 98.25 89 ALA A C 1
ATOM 750 O O . ALA A 1 89 ? 0.793 11.852 16.266 1 98.25 89 ALA A O 1
ATOM 751 N N . GLU A 1 90 ? 2.326 10.523 17.188 1 98.25 90 GLU A N 1
ATOM 752 C CA . GLU A 1 90 ? 2.547 11.422 18.312 1 98.25 90 GLU A CA 1
ATOM 753 C C . GLU A 1 90 ? 3.199 12.727 17.859 1 98.25 90 GLU A C 1
ATOM 755 O O . GLU A 1 90 ? 2.816 13.805 18.312 1 98.25 90 GLU A O 1
ATOM 760 N N . LYS A 1 91 ? 4.121 12.648 17.016 1 97.88 91 LYS A N 1
ATOM 761 C CA . LYS A 1 91 ? 4.922 13.805 16.609 1 97.88 91 LYS A CA 1
ATOM 762 C C . LYS A 1 91 ? 4.188 14.633 15.555 1 97.88 91 LYS A C 1
ATOM 764 O O . LYS A 1 91 ? 4.016 15.844 15.727 1 97.88 91 LYS A O 1
ATOM 769 N N . ASN A 1 92 ? 3.727 14.008 14.469 1 98.25 92 ASN A N 1
ATOM 770 C CA . ASN A 1 92 ? 3.17 14.719 13.32 1 98.25 92 ASN A CA 1
ATOM 771 C C . ASN A 1 92 ? 1.647 14.602 13.273 1 98.25 92 ASN A C 1
ATOM 773 O O . ASN A 1 92 ? 0.995 15.258 12.461 1 98.25 92 ASN A O 1
ATOM 777 N N . GLY A 1 93 ? 1.07 13.758 14.188 1 98.31 93 GLY A N 1
ATOM 778 C CA . GLY A 1 93 ? -0.364 13.523 14.172 1 98.31 93 GLY A CA 1
ATOM 779 C C . GLY A 1 93 ? -0.779 12.414 13.227 1 98.31 93 GLY A C 1
ATOM 780 O O . GLY A 1 93 ? 0.07 11.703 12.68 1 98.31 93 GLY A O 1
ATOM 781 N N . LYS A 1 94 ? -2.023 12.195 13.18 1 98.5 94 LYS A N 1
ATOM 782 C CA . LYS A 1 94 ? -2.637 11.266 12.242 1 98.5 94 LYS A CA 1
ATOM 783 C C . LYS A 1 94 ? -3.361 12.008 11.117 1 98.5 94 LYS A C 1
ATOM 785 O O . LYS A 1 94 ? -2.945 13.094 10.719 1 98.5 94 LYS A O 1
ATOM 790 N N . PHE A 1 95 ? -4.32 11.375 10.445 1 98.75 95 PHE A N 1
ATOM 791 C CA . PHE A 1 95 ? -5.062 12.023 9.375 1 98.75 95 PHE A CA 1
ATOM 792 C C . PHE A 1 95 ? -6.516 12.234 9.773 1 98.75 95 PHE A C 1
ATOM 794 O O . PHE A 1 95 ? -7.398 12.312 8.914 1 98.75 95 PHE A O 1
ATOM 801 N N . SER A 1 96 ? -6.672 12.328 11.055 1 97.94 96 SER A N 1
ATOM 802 C CA . SER A 1 96 ? -8.031 12.32 11.586 1 97.94 96 SER A CA 1
ATOM 803 C C . SER A 1 96 ? -8.727 13.656 11.344 1 97.94 96 SER A C 1
ATOM 805 O O . SER A 1 96 ? -9.961 13.719 11.289 1 97.94 96 SER A O 1
ATOM 807 N N . LYS A 1 97 ? -7.98 14.758 11.133 1 98.56 97 LYS A N 1
ATOM 808 C CA . LYS A 1 97 ? -8.586 16.078 10.969 1 98.56 97 LYS A CA 1
ATOM 809 C C . LYS A 1 97 ? -8.836 16.391 9.5 1 98.56 97 LYS A C 1
ATOM 811 O O . LYS A 1 97 ? -9.344 17.453 9.164 1 98.56 97 LYS A O 1
ATOM 816 N N . LYS A 1 98 ? -8.469 15.562 8.57 1 98.81 98 LYS A N 1
ATOM 817 C CA . LYS A 1 98 ? -8.781 15.641 7.148 1 98.81 98 LYS A CA 1
ATOM 818 C C . LYS A 1 98 ? -8.266 16.938 6.547 1 98.81 98 LYS A C 1
ATOM 820 O O . LYS A 1 98 ? -8.969 17.594 5.766 1 98.81 98 LYS A O 1
ATOM 825 N N . ILE A 1 99 ? -7.074 17.281 6.918 1 98.94 99 ILE A N 1
ATOM 826 C CA . ILE A 1 99 ? -6.531 18.578 6.5 1 98.94 99 ILE A CA 1
ATOM 827 C C . ILE A 1 99 ? -5.871 18.438 5.133 1 98.94 99 ILE A C 1
ATOM 829 O O . ILE A 1 99 ? -5.02 17.562 4.93 1 98.94 99 ILE A O 1
ATOM 833 N N . ILE A 1 100 ? -6.277 19.281 4.156 1 98.88 100 ILE A N 1
ATOM 834 C CA . ILE A 1 100 ? -5.629 19.391 2.854 1 98.88 100 ILE A CA 1
ATOM 835 C C . ILE A 1 100 ? -4.77 20.656 2.801 1 98.88 100 ILE A C 1
ATOM 837 O O . ILE A 1 100 ? -5.293 21.766 2.842 1 98.88 100 ILE A O 1
ATOM 841 N N . LEU A 1 101 ? -3.457 20.5 2.773 1 98.56 101 LEU A N 1
ATOM 842 C CA . LEU A 1 101 ? -2.529 21.609 2.623 1 98.56 101 LEU A CA 1
ATOM 843 C C . LEU A 1 101 ? -2.482 22.078 1.174 1 98.56 101 LEU A C 1
ATOM 845 O O . LEU A 1 101 ? -2.168 21.312 0.271 1 98.56 101 LEU A O 1
ATOM 849 N N . GLU A 1 102 ? -2.838 23.281 0.974 1 98.12 102 GLU A N 1
ATOM 850 C CA . GLU A 1 102 ? -2.848 23.828 -0.376 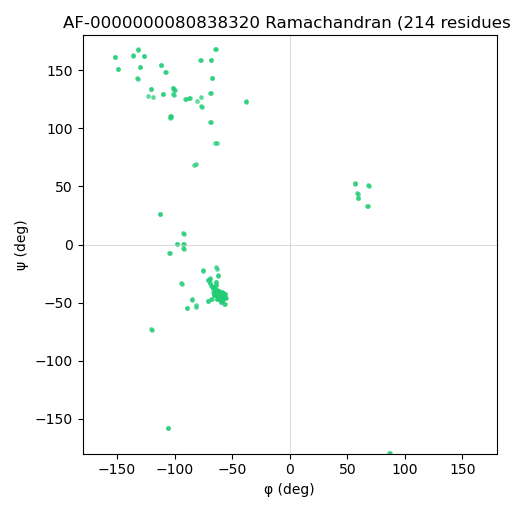1 98.12 102 GLU A CA 1
ATOM 851 C C . GLU A 1 102 ? -1.498 24.453 -0.726 1 98.12 102 GLU A C 1
ATOM 853 O O . GLU A 1 102 ? -0.903 24.125 -1.753 1 98.12 102 GLU A O 1
ATOM 858 N N . LYS A 1 103 ? -1.066 25.375 0.134 1 96.94 103 LYS A N 1
ATOM 859 C CA . LYS A 1 103 ? 0.185 26.094 -0.122 1 96.94 103 LYS A CA 1
ATOM 860 C C . LYS A 1 103 ? 0.871 26.484 1.184 1 96.94 103 LYS A C 1
ATOM 862 O O . LYS A 1 103 ? 0.222 26.578 2.227 1 96.94 103 LYS A O 1
ATOM 867 N N . VAL A 1 104 ? 2.172 26.562 1.067 1 96.25 104 VAL A N 1
ATOM 868 C CA . VAL A 1 104 ? 2.996 27.125 2.135 1 96.25 104 VAL A CA 1
ATOM 869 C C . VAL A 1 104 ? 3.779 28.328 1.61 1 96.25 104 VAL A C 1
ATOM 871 O O . VAL A 1 104 ? 4.309 28.297 0.498 1 96.25 104 VAL A O 1
ATOM 874 N N . PHE A 1 105 ? 3.787 29.406 2.348 1 91.81 105 PHE A N 1
ATOM 875 C CA . PHE A 1 105 ? 4.484 30.625 1.941 1 91.81 105 PHE A CA 1
ATOM 876 C C . PHE A 1 105 ? 5.496 31.047 2.998 1 91.81 105 PHE A C 1
ATOM 878 O O . PHE A 1 105 ? 5.246 30.906 4.199 1 91.81 105 PHE A O 1
ATOM 885 N N . ASN A 1 106 ? 6.754 31.25 2.506 1 84.75 106 ASN A N 1
ATOM 886 C CA . ASN A 1 106 ? 7.77 31.797 3.408 1 84.75 106 ASN A CA 1
ATOM 887 C C . ASN A 1 106 ? 7.598 33.281 3.613 1 84.75 106 ASN A C 1
ATOM 889 O O . ASN A 1 106 ? 7.332 34.031 2.66 1 84.75 106 ASN A O 1
ATOM 893 N N . MET A 1 107 ? 7.527 33.656 4.918 1 72.44 107 MET A N 1
ATOM 894 C CA . MET A 1 107 ? 7.391 35.094 5.219 1 72.44 107 MET A CA 1
ATOM 895 C C . MET A 1 107 ? 8.75 35.781 5.207 1 72.44 107 MET A C 1
ATOM 897 O O . MET A 1 107 ? 9.688 35.312 5.863 1 72.44 107 MET A O 1
ATOM 901 N N . GLU A 1 108 ? 9.484 35.938 4.008 1 59.91 108 GLU A N 1
ATOM 902 C CA . GLU A 1 108 ? 10.688 36.75 4.047 1 59.91 108 GLU A CA 1
ATOM 903 C C . GLU A 1 108 ? 10.508 37.969 4.969 1 59.91 108 GLU A C 1
ATOM 905 O O . GLU A 1 108 ? 9.453 38.594 4.961 1 59.91 108 GLU A O 1
ATOM 910 N N . LYS A 1 109 ? 11.484 38.062 6.035 1 53.81 109 LYS A N 1
ATOM 911 C CA . LYS A 1 109 ? 11.664 39.344 6.664 1 53.81 109 LYS A CA 1
ATOM 912 C C . LYS A 1 109 ? 12.008 40.406 5.625 1 53.81 109 LYS A C 1
ATOM 914 O O . LYS A 1 109 ? 12.75 40.156 4.68 1 53.81 109 LYS A O 1
ATOM 919 N N . MET B 1 1 ? 11 38.25 -2.119 1 50.88 1 MET B N 1
ATOM 920 C CA . MET B 1 1 ? 10.047 37.594 -3.02 1 50.88 1 MET B CA 1
ATOM 921 C C . MET B 1 1 ? 9.383 36.406 -2.342 1 50.88 1 MET B C 1
ATOM 923 O O . MET B 1 1 ? 10.039 35.656 -1.632 1 50.88 1 MET B O 1
ATOM 927 N N . LYS B 1 2 ? 8.008 36.438 -2.107 1 66.19 2 LYS B N 1
ATOM 928 C CA . LYS B 1 2 ? 7.234 35.469 -1.354 1 66.19 2 LYS B CA 1
ATOM 929 C C . LYS B 1 2 ? 7.289 34.094 -2.023 1 66.19 2 LYS B C 1
ATOM 931 O O . LYS B 1 2 ? 6.895 33.938 -3.182 1 66.19 2 LYS B O 1
ATOM 936 N N . LYS B 1 3 ? 8.281 33.312 -1.696 1 85.12 3 LYS B N 1
ATOM 937 C CA . LYS B 1 3 ? 8.383 31.984 -2.264 1 85.12 3 LYS B CA 1
ATOM 938 C C . LYS B 1 3 ? 7.273 31.078 -1.738 1 85.12 3 LYS B C 1
ATOM 940 O O . LYS B 1 3 ? 7.047 31 -0.528 1 85.12 3 LYS B O 1
ATOM 945 N N . GLU B 1 4 ? 6.27 30.844 -2.66 1 89.88 4 GLU B N 1
ATOM 946 C CA . GLU B 1 4 ? 5.168 29.953 -2.289 1 89.88 4 GLU B CA 1
ATOM 947 C C . GLU B 1 4 ? 5.344 28.578 -2.898 1 89.88 4 GLU B C 1
ATOM 949 O O . GLU B 1 4 ? 5.773 28.438 -4.047 1 89.88 4 GLU B O 1
ATOM 954 N N . ILE B 1 5 ? 5.145 27.562 -2.127 1 92.06 5 ILE B N 1
ATOM 955 C CA . ILE B 1 5 ? 5.152 26.188 -2.604 1 92.06 5 ILE B CA 1
ATOM 956 C C . ILE B 1 5 ? 3.738 25.609 -2.549 1 92.06 5 ILE B C 1
ATOM 958 O O . ILE B 1 5 ? 3.08 25.656 -1.508 1 92.06 5 ILE B O 1
ATOM 962 N N . ILE B 1 6 ? 3.291 25.016 -3.684 1 93.75 6 ILE B N 1
ATOM 963 C CA . ILE B 1 6 ? 1.937 24.484 -3.797 1 93.75 6 ILE B CA 1
ATOM 964 C C . ILE B 1 6 ? 1.955 22.969 -3.592 1 93.75 6 ILE B C 1
ATOM 966 O O . ILE B 1 6 ? 2.791 22.266 -4.168 1 93.75 6 ILE B O 1
ATOM 970 N N . TYR B 1 7 ? 1.114 22.406 -2.818 1 93.25 7 TYR B N 1
ATOM 971 C CA . TYR B 1 7 ? 1.032 20.984 -2.512 1 93.25 7 TYR B CA 1
ATOM 972 C C . TYR B 1 7 ? -0.322 20.422 -2.92 1 93.25 7 TYR B C 1
ATOM 974 O O . TYR B 1 7 ? -0.485 19.938 -4.043 1 93.25 7 TYR B O 1
ATOM 982 N N . ASN B 1 8 ? -1.434 20.641 -2.311 1 96.75 8 ASN B N 1
ATOM 983 C CA . ASN B 1 8 ? -2.777 20.078 -2.445 1 96.75 8 ASN B CA 1
ATOM 984 C C . ASN B 1 8 ? -2.83 18.625 -2.008 1 96.75 8 ASN B C 1
ATOM 986 O O . ASN B 1 8 ? -3.281 17.766 -2.762 1 96.75 8 ASN B O 1
ATOM 990 N N . LYS B 1 9 ? -2.303 18.484 -0.843 1 97.62 9 LYS B N 1
ATOM 991 C CA . LYS B 1 9 ? -2.15 17.109 -0.358 1 97.62 9 LYS B CA 1
ATOM 992 C C . LYS B 1 9 ? -2.717 16.969 1.052 1 97.62 9 LYS B C 1
ATOM 994 O O . LYS B 1 9 ? -2.746 17.938 1.82 1 97.62 9 LYS B O 1
ATOM 999 N N . LEU B 1 10 ? -3.139 15.773 1.352 1 98.88 10 LEU B N 1
ATOM 1000 C C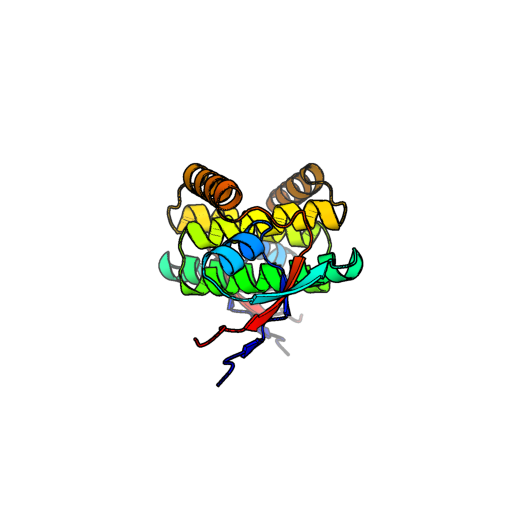A . LEU B 1 10 ? -3.547 15.414 2.703 1 98.88 10 LEU B CA 1
ATOM 1001 C C . LEU B 1 10 ? -2.348 15.383 3.645 1 98.88 10 LEU B C 1
ATOM 1003 O O . LEU B 1 10 ? -1.31 14.805 3.318 1 98.88 10 LEU B O 1
ATOM 1007 N N . ILE B 1 11 ? -2.492 16.047 4.773 1 98.75 11 ILE B N 1
ATOM 1008 C CA . ILE B 1 11 ? -1.356 16.078 5.688 1 98.75 11 ILE B CA 1
ATOM 1009 C C . ILE B 1 11 ? -1.793 15.602 7.07 1 98.75 11 ILE B C 1
ATOM 1011 O O . ILE B 1 11 ? -2.988 15.578 7.379 1 98.75 11 ILE B O 1
ATOM 1015 N N . ARG B 1 12 ? -0.807 15.227 7.891 1 98.75 12 ARG B N 1
ATOM 1016 C CA . ARG B 1 12 ? -1.038 14.836 9.281 1 98.75 12 ARG B CA 1
ATOM 1017 C C . ARG B 1 12 ? -1.486 16.031 10.117 1 98.75 12 ARG B C 1
ATOM 1019 O O . ARG B 1 12 ? -1.148 17.172 9.805 1 98.75 12 ARG B O 1
ATOM 1026 N N . ASP B 1 13 ? -2.104 15.703 11.18 1 98.69 13 ASP B N 1
ATOM 1027 C CA . ASP B 1 13 ? -2.869 16.672 11.953 1 98.69 13 ASP B CA 1
ATOM 1028 C C . ASP B 1 13 ? -1.958 17.766 12.531 1 98.69 13 ASP B C 1
ATOM 1030 O O . ASP B 1 13 ? -2.363 18.922 12.656 1 98.69 13 ASP B O 1
ATOM 1034 N N . ASN B 1 14 ? -0.729 17.375 12.898 1 98.56 14 ASN B N 1
ATOM 1035 C CA . ASN B 1 14 ? 0.117 18.328 13.617 1 98.56 14 ASN B CA 1
ATOM 1036 C C . ASN B 1 14 ? 0.995 19.141 12.664 1 98.56 14 ASN B C 1
ATOM 1038 O O . ASN B 1 14 ? 1.745 20.016 13.102 1 98.56 14 ASN B O 1
ATOM 1042 N N . ILE B 1 15 ? 0.887 18.906 11.391 1 98.25 15 ILE B N 1
ATOM 1043 C CA . ILE B 1 15 ? 1.791 19.516 10.422 1 98.25 15 ILE B CA 1
ATOM 1044 C C . ILE B 1 15 ? 1.542 21.031 10.359 1 98.25 15 ILE B C 1
ATOM 1046 O O . ILE B 1 15 ? 2.475 21.812 10.172 1 98.25 15 ILE B O 1
ATOM 1050 N N . LEU B 1 16 ? 0.273 21.453 10.508 1 97.81 16 LEU B N 1
ATOM 1051 C CA . LEU B 1 16 ? -0.01 22.891 10.461 1 97.81 16 LEU B CA 1
ATOM 1052 C C . LEU B 1 16 ? 0.744 23.625 11.562 1 97.81 16 LEU B C 1
ATOM 1054 O O . LEU B 1 16 ? 1.285 24.719 11.328 1 97.81 16 LEU B O 1
ATOM 1058 N N . GLU B 1 17 ? 0.669 23.047 12.758 1 97.81 17 GLU B N 1
ATOM 1059 C CA . GLU B 1 17 ? 1.39 23.656 13.875 1 97.81 17 GLU B CA 1
ATOM 1060 C C . GLU B 1 17 ? 2.893 23.688 13.609 1 97.81 17 GLU B C 1
ATOM 1062 O O . GLU B 1 17 ? 3.57 24.656 13.945 1 97.81 17 GLU B O 1
ATOM 1067 N N . ILE B 1 18 ? 3.395 22.641 13.047 1 97.31 18 ILE B N 1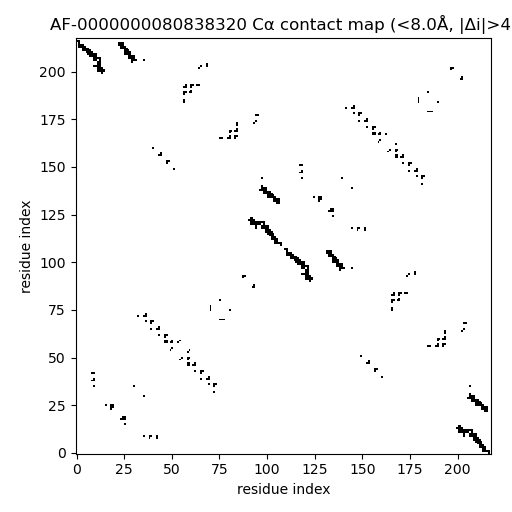
ATOM 1068 C CA . ILE B 1 18 ? 4.816 22.562 12.727 1 97.31 18 ILE B CA 1
ATOM 1069 C C . ILE B 1 18 ? 5.188 23.656 11.734 1 97.31 18 ILE B C 1
ATOM 1071 O O . ILE B 1 18 ? 6.207 24.328 11.898 1 97.31 18 ILE B O 1
ATOM 1075 N N . ILE B 1 19 ? 4.434 23.859 10.711 1 96.06 19 ILE B N 1
ATOM 1076 C CA . ILE B 1 19 ? 4.66 24.891 9.711 1 96.06 19 ILE B CA 1
ATOM 1077 C C . ILE B 1 19 ? 4.672 26.266 10.391 1 96.06 19 ILE B C 1
ATOM 1079 O O . ILE B 1 19 ? 5.562 27.078 10.141 1 96.06 19 ILE B O 1
ATOM 1083 N N . SER B 1 20 ? 3.689 26.5 11.234 1 95.44 20 SER B N 1
ATOM 1084 C CA . SER B 1 20 ? 3.582 27.781 11.945 1 95.44 20 SER B CA 1
ATOM 1085 C C . SER B 1 20 ? 4.789 28 12.844 1 95.44 20 SER B C 1
ATOM 1087 O O . SER B 1 20 ? 5.324 29.109 12.898 1 95.44 20 SER B O 1
ATOM 1089 N N . ASN B 1 21 ? 5.238 27 13.578 1 95.81 21 ASN B N 1
ATOM 1090 C CA . ASN B 1 21 ? 6.379 27.109 14.477 1 95.81 21 ASN B CA 1
ATOM 1091 C C . ASN B 1 21 ? 7.668 27.391 13.719 1 95.81 21 ASN B C 1
ATOM 1093 O O . ASN B 1 21 ? 8.648 27.859 14.312 1 95.81 21 ASN B O 1
ATOM 1097 N N . ASN B 1 22 ? 7.676 27.109 12.461 1 93.56 22 ASN B N 1
ATOM 1098 C CA . ASN B 1 22 ? 8.836 27.406 11.625 1 93.56 22 ASN B CA 1
ATOM 1099 C C . ASN B 1 22 ? 8.719 28.781 10.969 1 93.56 22 ASN B C 1
ATOM 1101 O O . ASN B 1 22 ? 9.438 29.062 10.008 1 93.56 22 ASN B O 1
ATOM 1105 N N . ASN B 1 23 ? 7.773 29.547 11.352 1 92.25 23 ASN B N 1
ATOM 1106 C CA . ASN B 1 23 ? 7.535 30.906 10.875 1 92.25 23 ASN B CA 1
ATOM 1107 C C . ASN B 1 23 ? 7.109 30.922 9.414 1 92.25 23 ASN B C 1
ATOM 1109 O O . ASN B 1 23 ? 7.527 31.797 8.648 1 92.25 23 ASN B O 1
ATOM 1113 N N . GLN B 1 24 ? 6.434 29.938 9.039 1 94.25 24 GLN B N 1
ATOM 1114 C CA . GLN B 1 24 ? 5.82 29.875 7.719 1 94.25 24 GLN B CA 1
ATOM 1115 C C . GLN B 1 24 ? 4.301 29.938 7.812 1 94.25 24 GLN B C 1
ATOM 1117 O O . GLN B 1 24 ? 3.723 29.641 8.859 1 94.25 24 GLN B O 1
ATOM 1122 N N . LYS B 1 25 ? 3.734 30.391 6.762 1 95.12 25 LYS B N 1
ATOM 1123 C CA . LYS B 1 25 ? 2.275 30.422 6.676 1 95.12 25 LYS B CA 1
ATOM 1124 C C . LYS B 1 25 ? 1.762 29.375 5.707 1 95.12 25 LYS B C 1
ATOM 1126 O O . LYS B 1 25 ? 2.445 29.016 4.742 1 95.12 25 LYS B O 1
ATOM 1131 N N . SER B 1 26 ? 0.534 28.891 6.07 1 96.25 26 SER B N 1
ATOM 1132 C CA . SER B 1 26 ? -0.044 27.859 5.207 1 96.25 26 SER B CA 1
ATOM 1133 C C . SER B 1 26 ? -1.49 28.188 4.852 1 96.25 26 SER B C 1
ATOM 1135 O O . SER B 1 26 ? -2.193 28.844 5.625 1 96.25 26 SER B O 1
ATOM 1137 N N . SER B 1 27 ? -1.832 27.875 3.617 1 97.38 27 SER B N 1
ATOM 1138 C CA . SER B 1 27 ? -3.227 27.812 3.197 1 97.38 27 SER B CA 1
ATOM 1139 C C . SER B 1 27 ? -3.717 26.359 3.148 1 97.38 27 SER B C 1
ATOM 1141 O O . SER B 1 27 ? -3.027 25.484 2.623 1 97.38 27 SER B O 1
ATOM 1143 N N . TYR B 1 28 ? -4.91 26.109 3.83 1 98.5 28 TYR B N 1
ATOM 1144 C CA . TYR B 1 28 ? -5.426 24.75 3.9 1 98.5 28 TYR B CA 1
ATOM 1145 C C . TYR B 1 28 ? -6.945 24.75 4.02 1 98.5 28 TYR B C 1
ATOM 1147 O O . TYR B 1 28 ? -7.559 25.797 4.25 1 98.5 28 TYR B O 1
ATOM 1155 N N . HIS B 1 29 ? -7.598 23.688 3.73 1 98.81 29 HIS B N 1
ATOM 1156 C CA . HIS B 1 29 ? -9.016 23.484 4.027 1 98.81 29 HIS B CA 1
ATOM 1157 C C . HIS B 1 29 ? -9.266 22.094 4.594 1 98.81 29 HIS B C 1
ATOM 1159 O O . HIS B 1 29 ? -8.383 21.219 4.547 1 98.81 29 HIS B O 1
ATOM 1165 N N . ILE B 1 30 ? -10.398 21.922 5.203 1 98.88 30 ILE B N 1
ATOM 1166 C CA . ILE B 1 30 ? -10.805 20.625 5.715 1 98.88 30 ILE B CA 1
ATOM 1167 C C . ILE B 1 30 ? -11.594 19.875 4.641 1 98.88 30 ILE B C 1
ATOM 1169 O O . ILE B 1 30 ? -12.562 20.391 4.086 1 98.88 30 ILE B O 1
ATOM 1173 N N . ALA B 1 31 ? -11.117 18.719 4.379 1 98.81 31 ALA B N 1
ATOM 1174 C CA . ALA B 1 31 ? -11.727 17.938 3.303 1 98.81 31 ALA B CA 1
ATOM 1175 C C . ALA B 1 31 ? -13.141 17.5 3.672 1 98.81 31 ALA B C 1
ATOM 1177 O O . ALA B 1 31 ? -13.414 17.172 4.828 1 98.81 31 ALA B O 1
ATOM 1178 N N . THR B 1 32 ? -14.016 17.5 2.68 1 98.69 32 THR B N 1
ATOM 1179 C CA . THR B 1 32 ? -15.266 16.75 2.818 1 98.69 32 THR B CA 1
ATOM 1180 C C . THR B 1 32 ? -14.984 15.25 2.934 1 98.69 32 THR B C 1
ATOM 1182 O O . THR B 1 32 ? -13.867 14.797 2.664 1 98.69 32 THR B O 1
ATOM 1185 N N . ASP B 1 33 ? -15.984 14.492 3.301 1 98.38 33 ASP B N 1
ATOM 1186 C CA . ASP B 1 33 ? -15.805 13.047 3.42 1 98.38 33 ASP B CA 1
ATOM 1187 C C . ASP B 1 33 ? -15.359 12.438 2.094 1 98.38 33 ASP B C 1
ATOM 1189 O O . ASP B 1 33 ? -14.469 11.586 2.064 1 98.38 33 ASP B O 1
ATOM 1193 N N . GLU B 1 34 ? -15.984 12.891 1.075 1 98.38 34 GLU B N 1
ATOM 1194 C CA . GLU B 1 34 ? -15.648 12.344 -0.237 1 98.38 34 GLU B CA 1
ATOM 1195 C C . GLU B 1 34 ? -14.242 12.75 -0.661 1 98.38 34 GLU B C 1
ATOM 1197 O O . GLU B 1 34 ? -13.477 11.93 -1.162 1 98.38 34 GLU B O 1
ATOM 1202 N N . GLU B 1 35 ? -13.945 14.031 -0.509 1 98.69 35 GLU B N 1
ATOM 1203 C CA . GLU B 1 35 ? -12.594 14.484 -0.823 1 98.69 35 GLU B CA 1
ATOM 1204 C C . GLU B 1 35 ? -11.555 13.75 0.023 1 98.69 35 GLU B C 1
ATOM 1206 O O . GLU B 1 35 ? -10.484 13.391 -0.473 1 98.69 35 GLU B O 1
ATOM 1211 N N . TYR B 1 36 ? -11.859 13.555 1.281 1 98.81 36 TYR B N 1
ATOM 1212 C CA . TYR B 1 36 ? -10.977 12.852 2.207 1 98.81 36 TYR B CA 1
ATOM 1213 C C . TYR B 1 36 ? -10.688 11.438 1.721 1 98.81 36 TYR B C 1
ATOM 1215 O O . TYR B 1 36 ? -9.531 11.008 1.689 1 98.81 36 TYR B O 1
ATOM 1223 N N . LYS B 1 37 ? -11.711 10.766 1.309 1 98.62 37 LYS B N 1
ATOM 1224 C CA . LYS B 1 37 ? -11.547 9.414 0.781 1 98.62 37 LYS B CA 1
ATOM 1225 C C . LYS B 1 37 ? -10.609 9.406 -0.422 1 98.62 37 LYS B C 1
ATOM 1227 O O . LYS B 1 37 ? -9.68 8.594 -0.49 1 98.62 37 LYS B O 1
ATOM 1232 N N . ASN B 1 38 ? -10.852 10.312 -1.326 1 98.44 38 ASN B N 1
ATOM 1233 C CA . ASN B 1 38 ? -10.023 10.391 -2.523 1 98.44 38 ASN B CA 1
ATOM 1234 C C . ASN B 1 38 ? -8.578 10.727 -2.18 1 98.44 38 ASN B C 1
ATOM 1236 O O . ASN B 1 38 ? -7.648 10.172 -2.766 1 98.44 38 ASN B O 1
ATOM 1240 N N . LYS B 1 39 ? -8.367 11.617 -1.261 1 98.75 39 LYS B N 1
ATOM 1241 C CA . LYS B 1 39 ? -7.02 12.047 -0.891 1 98.75 39 LYS B CA 1
ATOM 1242 C C . LYS B 1 39 ? -6.285 10.945 -0.129 1 98.75 39 LYS B C 1
AT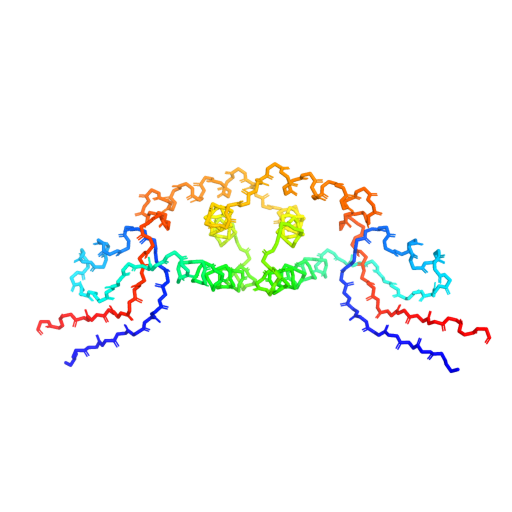OM 1244 O O . LYS B 1 39 ? -5.062 10.828 -0.228 1 98.75 39 LYS B O 1
ATOM 1249 N N . LEU B 1 40 ? -7.039 10.125 0.622 1 98.81 40 LEU B N 1
ATOM 1250 C CA . LEU B 1 40 ? -6.43 8.961 1.261 1 98.81 40 LEU B CA 1
ATOM 1251 C C . LEU B 1 40 ? -5.875 7.996 0.218 1 98.81 40 LEU B C 1
ATOM 1253 O O . LEU B 1 40 ? -4.789 7.441 0.394 1 98.81 40 LEU B O 1
ATOM 1257 N N . LEU B 1 41 ? -6.656 7.84 -0.851 1 98.62 41 LEU B N 1
ATOM 1258 C CA . LEU B 1 41 ? -6.207 6.953 -1.916 1 98.62 41 LEU B CA 1
ATOM 1259 C C . LEU B 1 41 ? -4.949 7.5 -2.586 1 98.62 41 LEU B C 1
ATOM 1261 O O . LEU B 1 41 ? -4.016 6.746 -2.869 1 98.62 41 LEU B O 1
ATOM 1265 N N . GLU B 1 42 ? -4.992 8.773 -2.809 1 98.38 42 GLU B N 1
ATOM 1266 C CA . GLU B 1 42 ? -3.799 9.414 -3.348 1 98.38 42 GLU B CA 1
ATOM 1267 C C . GLU B 1 42 ? -2.613 9.258 -2.4 1 98.38 42 GLU B C 1
ATOM 1269 O O . GLU B 1 42 ? -1.49 9 -2.84 1 98.38 42 GLU B O 1
ATOM 1274 N N . LYS B 1 43 ? -2.875 9.422 -1.119 1 98.69 43 LYS B N 1
ATOM 1275 C CA . LYS B 1 43 ? -1.813 9.336 -0.121 1 98.69 43 LYS B CA 1
ATOM 1276 C C . LYS B 1 43 ? -1.238 7.922 -0.061 1 98.69 43 LYS B C 1
ATOM 1278 O O . LYS B 1 43 ? -0.03 7.742 0.108 1 98.69 43 LYS B O 1
ATOM 1283 N N . LEU B 1 44 ? -2.084 6.918 -0.127 1 98.69 44 LEU B N 1
ATOM 1284 C CA . LEU B 1 44 ? -1.624 5.535 -0.157 1 98.69 44 LEU B CA 1
ATOM 1285 C C . LEU B 1 44 ? -0.655 5.309 -1.313 1 98.69 44 LEU B C 1
ATOM 1287 O O . LEU B 1 44 ? 0.399 4.695 -1.135 1 98.69 44 LEU B O 1
ATOM 1291 N N . GLN B 1 45 ? -1.016 5.816 -2.488 1 98.12 45 GLN B N 1
ATOM 1292 C CA . GLN B 1 45 ? -0.144 5.688 -3.652 1 98.12 45 GLN B CA 1
ATOM 1293 C C . GLN B 1 45 ? 1.192 6.383 -3.418 1 98.12 45 GLN B C 1
ATOM 1295 O O . GLN B 1 45 ? 2.244 5.867 -3.803 1 98.12 45 GLN B O 1
ATOM 1300 N N . GLU B 1 46 ? 1.122 7.547 -2.859 1 98 46 GLU B N 1
ATOM 1301 C CA . GLU B 1 46 ? 2.344 8.273 -2.527 1 98 46 GLU B CA 1
ATOM 1302 C C . GLU B 1 46 ? 3.246 7.449 -1.614 1 98 46 GLU B C 1
ATOM 1304 O O . GLU B 1 46 ? 4.445 7.312 -1.874 1 98 46 GLU B O 1
ATOM 1309 N N . GLU B 1 47 ? 2.693 6.914 -0.507 1 98.44 47 GLU B N 1
ATOM 1310 C CA . GLU B 1 47 ? 3.479 6.156 0.459 1 98.44 47 GLU B CA 1
ATOM 1311 C C . GLU B 1 47 ? 4.066 4.895 -0.175 1 98.44 47 GLU B C 1
ATOM 1313 O O . GLU B 1 47 ? 5.199 4.516 0.125 1 98.44 47 GLU B O 1
ATOM 1318 N N . VAL B 1 48 ? 3.314 4.234 -0.989 1 98.62 48 VAL B N 1
ATOM 1319 C CA . VAL B 1 48 ? 3.799 3.029 -1.652 1 98.62 48 VAL B CA 1
ATOM 1320 C C . VAL B 1 48 ? 4.953 3.381 -2.588 1 98.62 48 VAL B C 1
ATOM 1322 O O . VAL B 1 48 ? 5.945 2.65 -2.664 1 98.62 48 VAL B O 1
ATOM 1325 N N . CYS B 1 49 ? 4.805 4.484 -3.336 1 98 49 CYS B N 1
ATOM 1326 C CA . CYS B 1 49 ? 5.898 4.945 -4.184 1 98 49 CYS B CA 1
ATOM 1327 C C . CYS B 1 49 ? 7.152 5.219 -3.361 1 98 49 CYS B C 1
ATOM 1329 O O . CYS B 1 49 ? 8.25 4.797 -3.734 1 98 49 CYS B O 1
ATOM 1331 N N . GLU B 1 50 ? 6.992 5.934 -2.262 1 98.31 50 GLU B N 1
ATOM 1332 C CA . GLU B 1 50 ? 8.125 6.203 -1.382 1 98.31 50 GLU B CA 1
ATOM 1333 C C . GLU B 1 50 ? 8.742 4.906 -0.86 1 98.31 50 GLU B C 1
ATOM 1335 O O . GLU B 1 50 ? 9.961 4.766 -0.815 1 98.31 50 GLU B O 1
ATOM 1340 N N . PHE B 1 51 ? 7.945 3.945 -0.454 1 98.69 51 PHE B N 1
ATOM 1341 C CA . PHE B 1 51 ? 8.438 2.676 0.068 1 98.69 51 PHE B CA 1
ATOM 1342 C C . PHE B 1 51 ? 9.211 1.913 -1.001 1 98.69 51 PHE B C 1
ATOM 1344 O O . PHE B 1 51 ? 10.258 1.324 -0.717 1 98.69 51 PHE B O 1
ATOM 1351 N N . THR B 1 52 ? 8.664 1.889 -2.207 1 97.69 52 THR B N 1
ATOM 1352 C CA . THR B 1 52 ? 9.305 1.158 -3.293 1 97.69 52 THR B CA 1
ATOM 1353 C C . THR B 1 52 ? 10.68 1.748 -3.602 1 97.69 52 THR B C 1
ATOM 1355 O O . THR B 1 52 ? 11.578 1.039 -4.066 1 97.69 52 THR B O 1
ATOM 1358 N N . THR B 1 53 ? 10.812 3.031 -3.309 1 97 53 THR B N 1
ATOM 1359 C CA . THR B 1 53 ? 12.078 3.719 -3.553 1 97 53 THR B CA 1
ATOM 1360 C C . THR B 1 53 ? 13.039 3.518 -2.385 1 97 53 THR B C 1
ATOM 1362 O O . THR B 1 53 ? 14.18 3.104 -2.58 1 97 53 THR B O 1
ATOM 1365 N N . ASP B 1 54 ? 12.625 3.686 -1.154 1 96.75 54 ASP B N 1
ATOM 1366 C CA . ASP B 1 54 ? 13.5 3.742 0.011 1 96.75 54 ASP B CA 1
ATOM 1367 C C . ASP B 1 54 ? 13.633 2.371 0.667 1 96.75 54 ASP B C 1
ATOM 1369 O O . ASP B 1 54 ? 14.656 2.062 1.276 1 96.75 54 ASP B O 1
ATOM 1373 N N . LYS B 1 55 ? 12.562 1.536 0.64 1 96.88 55 LYS B N 1
ATOM 1374 C CA . LYS B 1 55 ? 12.508 0.17 1.154 1 96.88 55 LYS B CA 1
ATOM 1375 C C . LYS B 1 55 ? 12.891 0.125 2.631 1 96.88 55 LYS B C 1
ATOM 1377 O O . LYS B 1 55 ? 13.773 -0.642 3.025 1 96.88 55 LYS B O 1
ATOM 1382 N N . ASN B 1 56 ? 12.234 0.939 3.42 1 97.88 56 ASN B N 1
ATOM 1383 C CA . ASN B 1 56 ? 12.531 0.963 4.848 1 97.88 56 ASN B CA 1
ATOM 1384 C C . ASN B 1 56 ? 11.266 0.894 5.691 1 97.88 56 ASN B C 1
ATOM 1386 O O . ASN B 1 56 ? 10.156 1.036 5.168 1 97.88 56 ASN B O 1
ATOM 1390 N N . GLU B 1 57 ? 11.391 0.669 6.938 1 98.5 57 GLU B N 1
ATOM 1391 C CA . GLU B 1 57 ? 10.289 0.453 7.875 1 98.5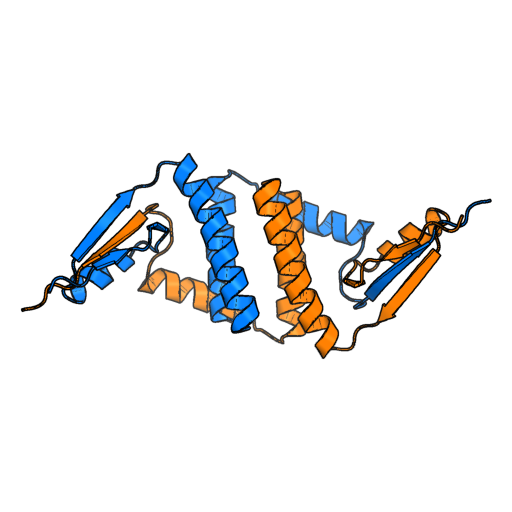 57 GLU B CA 1
ATOM 1392 C C . GLU B 1 57 ? 9.492 1.733 8.086 1 98.5 57 GLU B C 1
ATOM 1394 O O . GLU B 1 57 ? 8.281 1.683 8.336 1 98.5 57 GLU B O 1
ATOM 1399 N N . GLU B 1 58 ? 10.164 2.885 7.965 1 98.19 58 GLU B N 1
ATOM 1400 C CA . GLU B 1 58 ? 9.477 4.164 8.133 1 98.19 58 GLU B CA 1
ATOM 1401 C C . GLU B 1 58 ? 8.367 4.332 7.102 1 98.19 58 GLU B C 1
ATOM 1403 O O . GLU B 1 58 ? 7.25 4.73 7.445 1 98.19 58 GLU B O 1
ATOM 1408 N N . GLU B 1 59 ? 8.695 4.051 5.867 1 98.31 59 GLU B N 1
ATOM 1409 C CA . GLU B 1 59 ? 7.707 4.172 4.801 1 98.31 59 GLU B CA 1
ATOM 1410 C C . GLU B 1 59 ? 6.59 3.146 4.965 1 98.31 59 GLU B C 1
ATOM 1412 O O . GLU B 1 59 ? 5.438 3.418 4.629 1 98.31 59 GLU B O 1
ATOM 1417 N N . LEU B 1 60 ? 6.945 1.938 5.406 1 98.5 60 LEU B N 1
ATOM 1418 C CA . LEU B 1 60 ? 5.918 0.928 5.641 1 98.5 60 LEU B CA 1
ATOM 1419 C C . LEU B 1 60 ? 4.969 1.367 6.754 1 98.5 60 LEU B C 1
ATOM 1421 O O . LEU B 1 60 ? 3.762 1.125 6.676 1 98.5 60 LEU B O 1
ATOM 1425 N N . ALA B 1 61 ? 5.496 1.989 7.77 1 98.62 61 ALA B N 1
ATOM 1426 C CA . ALA B 1 61 ? 4.664 2.531 8.836 1 98.62 61 ALA B CA 1
ATOM 1427 C C . ALA B 1 61 ? 3.646 3.529 8.289 1 98.62 61 ALA B C 1
ATOM 1429 O O . ALA B 1 61 ? 2.494 3.553 8.734 1 98.62 61 ALA B O 1
ATOM 1430 N N . ASP B 1 62 ? 4.121 4.379 7.355 1 98.56 62 ASP B N 1
ATOM 1431 C CA . ASP B 1 62 ? 3.215 5.344 6.742 1 98.56 62 ASP B CA 1
ATOM 1432 C C . ASP B 1 62 ? 2.102 4.641 5.969 1 98.56 62 ASP B C 1
ATOM 1434 O O . ASP B 1 62 ? 0.954 5.09 5.977 1 98.56 62 ASP B O 1
ATOM 1438 N N . ILE B 1 63 ? 2.412 3.566 5.262 1 98.75 63 ILE B N 1
ATOM 1439 C CA . ILE B 1 63 ? 1.41 2.791 4.539 1 98.75 63 ILE B CA 1
ATOM 1440 C C . ILE B 1 63 ? 0.381 2.232 5.52 1 98.75 63 ILE B C 1
ATOM 1442 O O . ILE B 1 63 ? -0.826 2.338 5.289 1 98.75 63 ILE B O 1
ATOM 1446 N N . PHE B 1 64 ? 0.833 1.68 6.664 1 98.5 64 PHE B N 1
ATOM 1447 C CA . PHE B 1 64 ? -0.077 1.135 7.664 1 98.5 64 PHE B CA 1
ATOM 1448 C C . PHE B 1 64 ? -1.018 2.215 8.188 1 98.5 64 PHE B C 1
ATOM 1450 O O . PHE B 1 64 ? -2.215 1.974 8.359 1 98.5 64 PHE B O 1
ATOM 1457 N N . GLU B 1 65 ? -0.5 3.361 8.461 1 98.75 65 GLU B N 1
ATOM 1458 C CA . GLU B 1 65 ? -1.315 4.461 8.969 1 98.75 65 GLU B CA 1
ATOM 1459 C C . GLU B 1 65 ? -2.418 4.832 7.984 1 98.75 65 GLU B C 1
ATOM 1461 O O . GLU B 1 65 ? -3.582 4.961 8.367 1 98.75 65 GLU B O 1
ATOM 1466 N N . VAL B 1 66 ? -2.021 5.016 6.723 1 98.81 66 VAL B N 1
ATOM 1467 C CA . VAL B 1 66 ? -2.977 5.43 5.703 1 98.81 66 VAL B CA 1
ATOM 1468 C C . VAL B 1 66 ? -4.047 4.352 5.523 1 98.81 66 VAL B C 1
ATOM 1470 O O . VAL B 1 66 ? -5.234 4.66 5.402 1 98.81 66 VAL B O 1
ATOM 1473 N N . ILE B 1 67 ? -3.672 3.084 5.562 1 98.69 67 ILE B N 1
ATOM 1474 C CA . ILE B 1 67 ? -4.617 1.988 5.383 1 98.69 67 ILE B CA 1
ATOM 1475 C C . ILE B 1 67 ? -5.637 1.991 6.52 1 98.69 67 ILE B C 1
ATOM 1477 O O . ILE B 1 67 ? -6.828 1.771 6.293 1 98.69 67 ILE B O 1
ATOM 1481 N N . GLU B 1 68 ? -5.184 2.221 7.703 1 98.25 68 GLU B N 1
ATOM 1482 C CA . GLU B 1 68 ? -6.109 2.271 8.836 1 98.25 68 GLU B CA 1
ATOM 1483 C C . GLU B 1 68 ? -7.156 3.363 8.641 1 98.25 68 GLU B C 1
ATOM 1485 O O . GLU B 1 68 ? -8.336 3.164 8.945 1 98.25 68 GLU B O 1
ATOM 1490 N N . HIS B 1 69 ? -6.762 4.492 8.18 1 98.81 69 HIS B N 1
ATOM 1491 C CA . HIS B 1 69 ? -7.707 5.578 7.938 1 98.81 69 HIS B CA 1
ATOM 1492 C C . HIS B 1 69 ? -8.625 5.258 6.762 1 98.81 69 HIS B C 1
ATOM 1494 O O . HIS B 1 69 ? -9.789 5.66 6.75 1 98.81 69 HIS B O 1
ATOM 1500 N N . ILE B 1 70 ? -8.117 4.543 5.785 1 98.81 70 ILE B N 1
ATOM 1501 C CA . ILE B 1 70 ? -8.938 4.109 4.664 1 98.81 70 ILE B CA 1
ATOM 1502 C C . ILE B 1 70 ? -10.039 3.174 5.164 1 98.81 70 ILE B C 1
ATOM 1504 O O . ILE B 1 70 ? -11.203 3.326 4.797 1 98.81 70 ILE B O 1
ATOM 1508 N N . ILE B 1 71 ? -9.68 2.227 5.992 1 98.75 71 ILE B N 1
ATOM 1509 C CA . ILE B 1 71 ? -10.633 1.266 6.531 1 98.75 71 ILE B CA 1
ATOM 1510 C C . ILE B 1 71 ? -11.766 2.008 7.234 1 98.75 71 ILE B C 1
ATOM 1512 O O . ILE B 1 71 ? -12.945 1.688 7.035 1 98.75 71 ILE B O 1
ATOM 1516 N N . THR B 1 72 ? -11.391 2.99 7.961 1 98.5 72 THR B N 1
ATOM 1517 C CA . THR B 1 72 ? -12.375 3.773 8.695 1 98.5 72 THR B CA 1
ATOM 1518 C C . THR B 1 72 ? -13.211 4.625 7.742 1 98.5 72 THR B C 1
ATOM 1520 O O . THR B 1 72 ? -14.438 4.621 7.812 1 98.5 72 THR B O 1
ATOM 1523 N N . ALA B 1 73 ? -12.594 5.324 6.859 1 98.56 73 ALA B N 1
ATOM 1524 C CA . ALA B 1 73 ? -13.258 6.273 5.969 1 98.56 73 ALA B CA 1
ATOM 1525 C C . ALA B 1 73 ? -14.234 5.559 5.035 1 98.56 73 ALA B C 1
ATOM 1527 O O . ALA B 1 73 ? -15.281 6.105 4.684 1 98.56 73 ALA B O 1
ATOM 1528 N N . PHE B 1 74 ? -13.93 4.355 4.664 1 98.44 74 PHE B N 1
ATOM 1529 C CA . PHE B 1 74 ? -14.75 3.607 3.719 1 98.44 74 PHE B CA 1
ATOM 1530 C C . PHE B 1 74 ? -15.688 2.652 4.453 1 98.44 74 PHE B C 1
ATOM 1532 O O . PHE B 1 74 ? -16.422 1.893 3.822 1 98.44 74 PHE B O 1
ATOM 1539 N N . ASN B 1 75 ? -15.602 2.682 5.758 1 98.25 75 ASN B N 1
ATOM 1540 C CA . ASN B 1 75 ? -16.438 1.842 6.605 1 98.25 75 ASN B CA 1
ATOM 1541 C C . ASN B 1 75 ? -16.234 0.36 6.297 1 98.25 75 ASN B C 1
ATOM 1543 O O . ASN B 1 75 ? -17.219 -0.391 6.191 1 98.25 75 ASN B O 1
ATOM 1547 N N . PHE B 1 76 ? -15.039 -0.027 6.059 1 98.5 76 PHE B N 1
ATOM 1548 C CA . PHE B 1 76 ? -14.688 -1.434 5.898 1 98.5 76 PHE B CA 1
ATOM 1549 C C . PHE B 1 76 ? -14.617 -2.133 7.25 1 98.5 76 PHE B C 1
ATOM 1551 O O . PHE B 1 76 ? -14.523 -1.478 8.289 1 98.5 76 PHE B O 1
ATOM 1558 N N . ASN B 1 77 ? -14.742 -3.439 7.195 1 98.25 77 ASN B N 1
ATOM 1559 C CA . ASN B 1 77 ? -14.586 -4.301 8.359 1 98.25 77 ASN B CA 1
ATOM 1560 C C . ASN B 1 77 ? -13.242 -5.02 8.344 1 98.25 77 ASN B C 1
ATOM 1562 O O . ASN B 1 77 ? -13.023 -5.918 7.527 1 98.25 77 ASN B O 1
ATOM 1566 N N . LYS B 1 78 ? -12.367 -4.609 9.25 1 97.62 78 LYS B N 1
ATOM 1567 C CA . LYS B 1 78 ? -11.008 -5.133 9.281 1 97.62 78 LYS B CA 1
ATOM 1568 C C . LYS B 1 78 ? -11 -6.648 9.469 1 97.62 78 LYS B C 1
ATOM 1570 O O . LYS B 1 78 ? -10.203 -7.355 8.844 1 97.62 78 LYS B O 1
ATOM 1575 N N . GLU B 1 79 ? -11.828 -7.156 10.328 1 98.12 79 GLU B N 1
ATOM 1576 C CA . GLU B 1 79 ? -11.922 -8.602 10.547 1 98.12 79 GLU B CA 1
ATOM 1577 C C . GLU B 1 79 ? -12.32 -9.32 9.266 1 98.12 79 GLU B C 1
ATOM 1579 O O . GLU B 1 79 ? -11.789 -10.398 8.961 1 98.12 79 GLU B O 1
ATOM 1584 N N . LYS B 1 80 ? -13.266 -8.75 8.602 1 98.5 80 LYS B N 1
ATOM 1585 C CA . LYS B 1 80 ? -13.688 -9.328 7.328 1 98.5 80 LYS B CA 1
ATOM 1586 C C . LYS B 1 80 ? -12.539 -9.352 6.324 1 98.5 80 LYS B C 1
ATOM 1588 O O . LYS B 1 80 ? -12.367 -10.328 5.586 1 98.5 80 LYS B O 1
ATOM 1593 N N . ILE B 1 81 ? -11.758 -8.281 6.262 1 98.62 81 ILE B N 1
ATOM 1594 C CA . ILE B 1 81 ? -10.617 -8.188 5.359 1 98.62 81 ILE B CA 1
ATOM 1595 C C . ILE B 1 81 ? -9.633 -9.32 5.652 1 98.62 81 ILE B C 1
ATOM 1597 O O . ILE B 1 81 ? -9.125 -9.969 4.73 1 98.62 81 ILE B O 1
ATOM 1601 N N . LEU B 1 82 ? -9.375 -9.539 6.918 1 97.88 82 LEU B N 1
ATOM 1602 C CA . LEU B 1 82 ? -8.438 -10.586 7.316 1 97.88 82 LEU B CA 1
ATOM 1603 C C . LEU B 1 82 ? -8.992 -11.961 6.977 1 97.88 82 LEU B C 1
ATOM 1605 O O . LEU B 1 82 ? -8.242 -12.867 6.594 1 97.88 82 LEU B O 1
ATOM 1609 N N . GLU B 1 83 ? -10.273 -12.133 7.117 1 98.56 83 GLU B N 1
ATOM 1610 C CA . GLU B 1 83 ? -10.922 -13.375 6.719 1 98.56 83 GLU B CA 1
ATOM 1611 C C . GLU B 1 83 ? -10.773 -13.617 5.219 1 98.56 83 GLU B C 1
ATOM 1613 O O . GLU B 1 83 ? -10.523 -14.742 4.785 1 98.56 83 GLU B O 1
ATOM 1618 N N . ILE B 1 84 ? -11.016 -12.594 4.477 1 98.69 84 ILE B N 1
ATOM 1619 C CA . ILE B 1 84 ? -10.875 -12.68 3.029 1 98.69 84 ILE B CA 1
ATOM 1620 C C . ILE B 1 84 ? -9.445 -13.086 2.674 1 98.69 84 ILE B C 1
ATOM 1622 O O . ILE B 1 84 ? -9.234 -13.93 1.802 1 98.69 84 ILE B O 1
ATOM 1626 N N . ARG B 1 85 ? -8.516 -12.453 3.328 1 98.56 85 ARG B N 1
ATOM 1627 C CA . ARG B 1 85 ? -7.113 -12.773 3.105 1 98.56 85 ARG B CA 1
ATOM 1628 C C . ARG B 1 85 ? -6.848 -14.258 3.336 1 98.56 85 ARG B C 1
ATOM 1630 O O . ARG B 1 85 ? -6.164 -14.898 2.541 1 98.56 85 ARG B O 1
ATOM 1637 N N . GLU B 1 86 ? -7.371 -14.773 4.406 1 98.44 86 GLU B N 1
ATOM 1638 C CA . GLU B 1 86 ? -7.184 -16.188 4.742 1 98.44 86 GLU B CA 1
ATOM 1639 C C . GLU B 1 86 ? -7.863 -17.094 3.717 1 98.44 86 GLU B C 1
ATOM 1641 O O . GLU B 1 86 ? -7.316 -18.125 3.336 1 98.44 86 GLU B O 1
ATOM 1646 N N . LYS B 1 87 ? -9.039 -16.766 3.33 1 98.56 87 LYS B N 1
ATOM 1647 C CA . LYS B 1 87 ? -9.75 -17.547 2.324 1 98.56 87 LYS B CA 1
ATOM 1648 C C . LYS B 1 87 ? -8.984 -17.562 1.004 1 98.56 87 LYS B C 1
ATOM 1650 O O . LYS B 1 87 ? -8.898 -18.609 0.35 1 98.56 87 LYS B O 1
ATOM 1655 N N . LYS B 1 88 ? -8.469 -16.469 0.625 1 98.38 88 LYS B N 1
ATOM 1656 C CA . LYS B 1 88 ? -7.676 -16.391 -0.6 1 98.38 88 LYS B CA 1
ATOM 1657 C C . LYS B 1 88 ? -6.406 -17.234 -0.489 1 98.38 88 LYS B C 1
ATOM 1659 O O . LYS B 1 88 ? -5.977 -17.859 -1.465 1 98.38 88 LYS B O 1
ATOM 1664 N N . ALA B 1 89 ? -5.828 -17.172 0.65 1 98.19 89 ALA B N 1
ATOM 1665 C CA . ALA B 1 89 ? -4.641 -17.984 0.895 1 98.19 89 ALA B CA 1
ATOM 1666 C C . ALA B 1 89 ? -4.965 -19.469 0.783 1 98.19 89 ALA B C 1
ATOM 1668 O O . ALA B 1 89 ? -4.164 -20.25 0.253 1 98.19 89 ALA B O 1
ATOM 1669 N N . GLU B 1 90 ? -6.086 -19.844 1.296 1 98.19 90 GLU B N 1
ATOM 1670 C CA . GLU B 1 90 ? -6.508 -21.25 1.228 1 98.19 90 GLU B CA 1
ATOM 1671 C C . GLU B 1 90 ? -6.793 -21.672 -0.211 1 98.19 90 GLU B C 1
ATOM 1673 O O . GLU B 1 90 ? -6.414 -22.766 -0.63 1 98.19 90 GLU B O 1
ATOM 1678 N N . LYS B 1 91 ? -7.406 -20.844 -0.939 1 97.88 91 LYS B N 1
ATOM 1679 C CA . LYS B 1 91 ? -7.863 -21.172 -2.287 1 97.88 91 LYS B CA 1
ATOM 1680 C C . LYS B 1 91 ? -6.727 -21.047 -3.299 1 97.88 91 LYS B C 1
ATOM 1682 O O .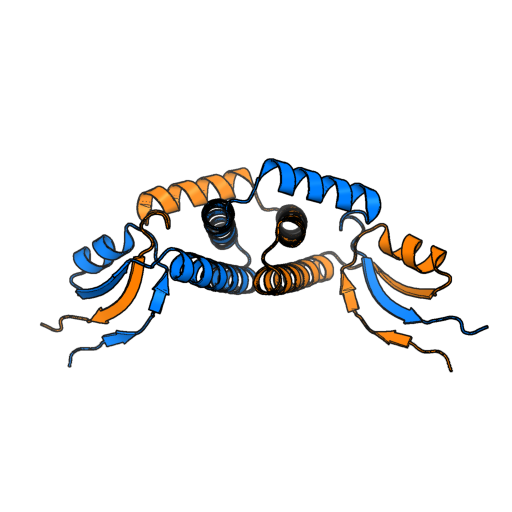 LYS B 1 91 ? -6.438 -21.984 -4.043 1 97.88 91 LYS B O 1
ATOM 1687 N N . ASN B 1 92 ? -6.051 -19.875 -3.342 1 98.25 92 ASN B N 1
ATOM 1688 C CA . ASN B 1 92 ? -5.07 -19.562 -4.375 1 98.25 92 ASN B CA 1
ATOM 1689 C C . ASN B 1 92 ? -3.643 -19.672 -3.848 1 98.25 92 ASN B C 1
ATOM 1691 O O . ASN B 1 92 ? -2.684 -19.578 -4.617 1 98.25 92 ASN B O 1
ATOM 1695 N N . GLY B 1 93 ? -3.51 -19.875 -2.5 1 98.31 93 GLY B N 1
ATOM 1696 C CA . GLY B 1 93 ? -2.191 -19.922 -1.888 1 98.31 93 GLY B CA 1
ATOM 1697 C C . GLY B 1 93 ? -1.668 -18.562 -1.489 1 98.31 93 GLY B C 1
ATOM 1698 O O . GLY B 1 93 ? -2.402 -17.562 -1.535 1 98.31 93 GLY B O 1
ATOM 1699 N N . LYS B 1 94 ? -0.523 -18.562 -0.976 1 98.56 94 LYS B N 1
ATOM 1700 C CA . LYS B 1 94 ? 0.21 -17.344 -0.641 1 98.56 94 LYS B CA 1
ATOM 1701 C C . LYS B 1 94 ? 1.344 -17.094 -1.631 1 98.56 94 LYS B C 1
ATOM 1703 O O . LYS B 1 94 ? 1.23 -17.438 -2.811 1 98.56 94 LYS B O 1
ATOM 1708 N N . PHE B 1 95 ? 2.365 -16.328 -1.248 1 98.75 95 PHE B N 1
ATOM 1709 C CA . PHE B 1 95 ? 3.488 -16.047 -2.139 1 98.75 95 PHE B CA 1
ATOM 1710 C C . PHE B 1 95 ? 4.762 -16.703 -1.614 1 98.75 95 PHE B C 1
ATOM 1712 O O . PHE B 1 95 ? 5.867 -16.234 -1.902 1 98.75 95 PHE B O 1
ATOM 1719 N N . SER B 1 96 ? 4.535 -17.75 -0.884 1 97.94 96 SER B N 1
ATOM 1720 C CA . SER B 1 96 ? 5.645 -18.344 -0.144 1 97.94 96 SER B CA 1
ATOM 1721 C C . SER B 1 96 ? 6.566 -19.125 -1.069 1 97.94 96 SER B C 1
ATOM 1723 O O . SER B 1 96 ? 7.746 -19.312 -0.767 1 97.94 96 SER B O 1
ATOM 1725 N N . LYS B 1 97 ? 6.094 -19.578 -2.238 1 98.56 97 LYS B N 1
ATOM 1726 C CA . LYS B 1 97 ? 6.898 -20.406 -3.133 1 98.56 97 LYS B CA 1
ATOM 1727 C C . LYS B 1 97 ? 7.641 -19.547 -4.152 1 98.56 97 LYS B C 1
ATOM 1729 O O . LYS B 1 97 ? 8.375 -20.062 -4.992 1 98.56 97 LYS B O 1
ATOM 1734 N N . LYS B 1 98 ? 7.457 -18.266 -4.191 1 98.81 98 LYS B N 1
ATOM 1735 C CA . LYS B 1 98 ? 8.195 -17.297 -4.992 1 98.81 98 LYS B CA 1
ATOM 1736 C C . LYS B 1 98 ? 8.094 -17.625 -6.48 1 98.81 98 LYS B C 1
ATOM 1738 O O . LYS B 1 98 ? 9.094 -17.562 -7.203 1 98.81 98 LYS B O 1
ATOM 1743 N N . ILE B 1 99 ? 6.902 -17.938 -6.887 1 98.94 99 ILE B N 1
ATOM 1744 C CA . ILE B 1 99 ? 6.707 -18.391 -8.266 1 98.94 99 ILE B CA 1
ATOM 1745 C C . ILE B 1 99 ? 6.492 -17.172 -9.172 1 98.94 99 ILE B C 1
ATOM 1747 O O . ILE B 1 99 ? 5.629 -16.344 -8.906 1 98.94 99 ILE B O 1
ATOM 1751 N N . ILE B 1 100 ? 7.305 -17.062 -10.258 1 98.88 100 ILE B N 1
ATOM 1752 C CA . ILE B 1 100 ? 7.113 -16.062 -11.305 1 98.88 100 ILE B CA 1
ATOM 1753 C C . ILE B 1 100 ? 6.508 -16.719 -12.539 1 98.88 100 ILE B C 1
ATOM 1755 O O . ILE B 1 100 ? 7.145 -17.562 -13.188 1 98.88 100 ILE B O 1
ATOM 1759 N N . LEU B 1 101 ? 5.266 -16.406 -12.844 1 98.5 101 LEU B N 1
ATOM 1760 C CA . LEU B 1 101 ? 4.602 -16.875 -14.055 1 98.5 101 LEU B CA 1
ATOM 1761 C C . LEU B 1 101 ? 5.078 -16.109 -15.273 1 98.5 101 LEU B C 1
ATOM 1763 O O . LEU B 1 101 ? 4.957 -14.875 -15.328 1 98.5 101 LEU B O 1
ATOM 1767 N N . GLU B 1 102 ? 5.641 -16.781 -16.172 1 98.12 102 GLU B N 1
ATOM 1768 C CA . GLU B 1 102 ? 6.148 -16.141 -17.375 1 98.12 102 GLU B CA 1
ATOM 1769 C C . GLU B 1 102 ? 5.082 -16.078 -18.469 1 98.12 102 GLU B C 1
ATOM 1771 O O . GLU B 1 102 ? 4.793 -15.016 -19.016 1 98.12 102 GLU B O 1
ATOM 1776 N N . LYS B 1 103 ? 4.543 -17.266 -18.781 1 96.94 103 LYS B N 1
ATOM 1777 C CA . LYS B 1 103 ? 3.553 -17.359 -19.859 1 96.94 103 LYS B CA 1
ATOM 1778 C C . LYS B 1 103 ? 2.557 -18.484 -19.594 1 96.94 103 LYS B C 1
ATOM 1780 O O . LYS B 1 103 ? 2.857 -19.422 -18.859 1 96.94 103 LYS B O 1
ATOM 1785 N N . VAL B 1 104 ? 1.383 -18.266 -20.125 1 96.25 104 VAL B N 1
ATOM 1786 C CA . VAL B 1 104 ? 0.356 -19.297 -20.172 1 96.25 104 VAL B CA 1
ATOM 1787 C C . VAL B 1 104 ? -0.038 -19.578 -21.625 1 96.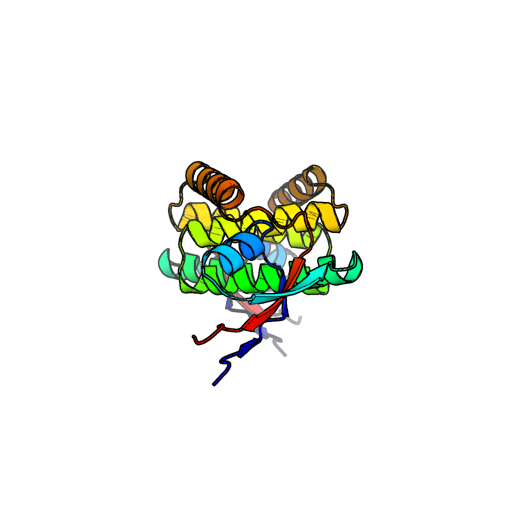25 104 VAL B C 1
ATOM 1789 O O . VAL B 1 104 ? -0.191 -18.641 -22.406 1 96.25 104 VAL B O 1
ATOM 1792 N N . PHE B 1 105 ? -0.129 -20.859 -21.969 1 91.69 105 PHE B N 1
ATOM 1793 C CA . PHE B 1 105 ? -0.468 -21.281 -23.328 1 91.69 105 PHE B CA 1
ATOM 1794 C C . PHE B 1 105 ? -1.752 -22.094 -23.328 1 91.69 105 PHE B C 1
ATOM 1796 O O . PHE B 1 105 ? -1.984 -22.906 -22.422 1 91.69 105 PHE B O 1
ATOM 1803 N N . ASN B 1 106 ? -2.701 -21.641 -24.188 1 84.75 106 ASN B N 1
ATOM 1804 C CA . ASN B 1 106 ? -3.883 -22.469 -24.375 1 84.75 106 ASN B CA 1
ATOM 1805 C C . ASN B 1 106 ? -3.611 -23.609 -25.344 1 84.75 106 ASN B C 1
ATOM 1807 O O . ASN B 1 106 ? -2.986 -23.406 -26.391 1 84.75 106 ASN B O 1
ATOM 1811 N N . MET B 1 107 ? -3.861 -24.859 -24.844 1 72.44 107 MET B N 1
ATOM 1812 C CA . MET B 1 107 ? -3.65 -26 -25.719 1 72.44 107 MET B CA 1
ATOM 1813 C C . MET B 1 107 ? -4.848 -26.219 -26.641 1 72.44 107 MET B C 1
ATOM 1815 O O . MET B 1 107 ? -5.988 -26.266 -26.188 1 72.44 107 MET B O 1
ATOM 1819 N N . GLU B 1 108 ? -5.141 -25.297 -27.672 1 59.97 108 GLU B N 1
ATOM 1820 C CA . GLU B 1 108 ? -6.188 -25.656 -28.625 1 59.97 108 GLU B CA 1
ATOM 1821 C C . GLU B 1 108 ? -6.137 -27.141 -28.953 1 59.97 108 GLU B C 1
ATOM 1823 O O . GLU B 1 108 ? -5.059 -27.703 -29.141 1 59.97 108 GLU B O 1
ATOM 1828 N N . LYS B 1 109 ? -7.359 -27.859 -28.688 1 53.66 109 LYS B N 1
ATOM 1829 C CA . LYS B 1 109 ? -7.543 -29.141 -29.359 1 53.66 109 LYS B CA 1
ATOM 1830 C C . LYS B 1 109 ? -7.414 -28.984 -30.875 1 53.66 109 LYS B C 1
ATOM 1832 O O . LYS B 1 109 ? -7.859 -27.984 -31.438 1 53.66 109 LYS B O 1
#

Foldseek 3Di:
DPDDDDDPADDDDCVCVVCVVVVHDDDDDDDDLVRVLVRLVVQLVVLVVVCVVPVDVVSVVSNVVSVVVNCVSVVHDPVVVVVVVVVCCVPVNDCVVVDDDDDDDDPDD/DPDDDDDPADDDDCVCVVCVVVVHHDDDDDDDLVRVLVRLVVQLVVLVVVCVVPVDVVSVVSNVVSVVVNCVSVVHDPVVVVVVVVVCCVPVNDCVVVDDDDDDDDPDD

Secondary structure (DSSP, 8-state):
---EEEEEEEE-TTHHHHHHHTTEEEEEEEPPHHHHHHHHHHHHHHHHHHHHHH-SHHHHHHHHHHHHHHHHHTT--HHHHHHHHHHHHHHH--STT-EEEEEEEE---/---EEEEEEEE-TTHHHHHHHTTEEEEEEEPPHHHHHHHHHHHHHHHHHHHHHH-SHHHHHHHHHHHHHHHHHTT--HHHHHHHHHHHHHHH--STT-EEEEEEEE---

Organism: Fusobacterium vincentii (NCBI:txid155615)

Radius of gyration: 20.91 Å; Cα contacts (8 Å, |Δi|>4): 333; chains: 2; bounding box: 33×68×52 Å

Nearest PDB structures (foldseek):
  2p61-assembly1_A  TM=6.579E-01  e=1.938E+00  Thermotoga maritima MSB8
  2ic6-assembly1_A  TM=6.272E-01  e=2.480E+00  Orthohantavirus sinnombreense
  4fi5-assembly1_A  TM=5.262E-01  e=2.331E+00  Hantaan virus 76-118
  2p61-assembly1_A  TM=6.579E-01  e=1.870E+00  Thermotoga maritima MSB8
  2ic6-assembly1_A  TM=6.269E-01  e=2.396E+00  Orthohantavirus sinnombreense

Solvent-accessible surface area (backbone atoms only — not comparable to full-atom values): 11639 Å² total; per-residue (Å²): 125,76,54,66,49,78,70,66,38,71,42,40,55,36,44,63,59,52,42,45,76,69,60,31,45,73,44,67,49,68,48,50,72,66,54,37,52,54,39,46,50,52,47,42,53,51,31,49,54,51,21,71,70,68,69,46,56,70,35,49,18,52,38,52,52,45,50,53,51,44,35,59,73,69,67,54,56,68,68,57,24,53,48,51,35,49,52,44,32,70,69,36,28,49,64,83,66,33,34,30,39,38,33,39,34,48,65,73,131,127,75,54,66,48,77,70,68,38,71,41,39,55,36,45,63,59,52,42,45,75,68,61,31,46,73,46,67,49,70,47,50,73,67,55,36,50,52,39,46,49,54,47,41,54,51,30,49,54,50,21,70,71,68,68,47,55,70,36,49,16,50,38,53,52,44,50,54,52,45,36,58,75,69,68,55,55,69,68,56,24,54,50,50,35,51,53,43,33,70,69,35,29,47,65,84,67,32,35,29,39,38,34,37,35,45,67,68,131